Protein AF-A0A8T5LVQ6-F1 (afdb_monomer)

Secondary structure (DSSP, 8-state):
--EEEEEE-S--HHHHHHHHHHHTTT-SEEEEEEGGGEEEEEETTEEEEEETTEEGGGSSEEEEE--GGGHHHHHHHHHHHHTSSPEEES-HHHHHHHH-HHHHHHHHHHTT-----EEEES-HHHHHHHHHHH-SSEEEEESS--TTTTEEEESSHHHHHHHHHHHHHTT--EEEEE----SS-----

Foldseek 3Di:
DFEEEEEEAPDDVPVVVVVQVVVVVPHVYYHYHYLVQKDWDCPPNATWIDRPPHTPLPGQEYEYYYDQVCLVSSLVNLVNCVPGNHHYHPHSVVSVQVLFPVSVVVVCVVVVHDDFDKDKDQDLVVVLVVCVVLDPQKWKAFRGDDPCPRIDTDRDSVRVSVVSVVCNVVSTMIMITHDDDDPPDDDDD

Sequence (189 aa):
MAKLCIVAGPGGDNVKQMIIQEAKEFFETVTYVSIKKVRIALENGKSQAFYKDTSLDSFDAVWARGFFEDYRLMEILLDILEESTVFLVNSTEGFQVCNHKYLSIQAAVRLGLPVPDSYICVSPKIANELAEKIGFPAVVKLLSGFGGKGVMLANSKKEFLPLLETLTLFREFITGQEFVASEATDYRV

Nearest PDB structures (foldseek):
  7qyr-assembly1_F  TM=8.489E-01  e=2.406E-12  Pseudomonas aeruginosa PAO1
  4iwx-assembly1_A  TM=8.436E-01  e=1.636E-12  Escherichia coli K-12
  7qyr-assembly2_B  TM=8.483E-01  e=1.056E-11  Pseudomonas aeruginosa PAO1
  7qyr-assembly2_E  TM=8.404E-01  e=3.149E-11  Pseudomonas aeruginosa PAO1
  7qyr-assembly1_C  TM=8.395E-01  e=4.073E-11  Pseudomonas aeruginosa PAO1

Mean predicted aligned error: 4.88 Å

Radius of gyration: 20.59 Å; Cα contacts (8 Å, |Δi|>4): 290; chains: 1; bounding box: 49×37×54 Å

Solvent-accessible surface area (backbone atoms only — not comparable to full-atom values): 10926 Å² total; per-residue (Å²): 127,52,31,38,33,39,37,24,50,96,72,60,64,69,61,51,51,52,51,56,59,58,44,53,80,78,24,79,38,74,45,81,39,52,53,93,57,53,45,78,47,81,53,98,93,41,67,47,47,25,49,85,91,42,52,60,68,77,29,55,27,39,35,65,46,62,50,84,92,36,40,69,62,45,48,54,52,36,56,48,44,67,81,44,89,31,44,60,39,62,47,51,66,58,51,55,31,72,73,29,64,64,49,40,52,49,52,36,51,76,71,70,45,93,70,73,61,70,47,78,40,72,49,62,69,57,48,54,58,45,46,69,72,57,38,69,48,27,31,40,33,45,70,60,71,60,97,68,46,55,60,47,81,22,75,39,71,82,56,38,53,64,53,46,55,51,36,51,74,71,70,44,56,44,30,43,29,46,59,79,89,63,92,87,65,86,89,88,132

Structure (mmCIF, N/CA/C/O backbone):
data_AF-A0A8T5LVQ6-F1
#
_entry.id   AF-A0A8T5LVQ6-F1
#
loop_
_atom_site.group_PDB
_atom_site.id
_atom_site.type_symbol
_atom_site.label_atom_id
_atom_site.label_alt_id
_atom_site.label_comp_id
_atom_site.label_asym_id
_atom_site.label_entity_id
_atom_site.label_seq_id
_atom_site.pdbx_PDB_ins_code
_atom_site.Cartn_x
_atom_site.Cartn_y
_atom_site.Cartn_z
_atom_site.occupancy
_atom_site.B_iso_or_equiv
_atom_site.auth_seq_id
_atom_site.auth_comp_id
_atom_site.auth_asym_id
_atom_site.auth_atom_id
_atom_site.pdbx_PDB_model_num
ATOM 1 N N . MET A 1 1 ? -26.410 3.789 18.504 1.00 76.25 1 MET A N 1
ATOM 2 C CA . MET A 1 1 ? -26.104 4.096 17.090 1.00 76.25 1 MET A CA 1
ATOM 3 C C . MET A 1 1 ? -24.678 3.613 16.813 1.00 76.25 1 MET A C 1
ATOM 5 O O . MET A 1 1 ? -24.036 3.143 17.745 1.00 76.25 1 MET A O 1
ATOM 9 N N . ALA A 1 2 ? -24.203 3.633 15.564 1.00 94.06 2 ALA A N 1
ATOM 10 C CA . ALA A 1 2 ? -22.922 3.015 15.199 1.00 94.06 2 ALA A CA 1
ATOM 11 C C . ALA A 1 2 ? -21.694 3.852 15.625 1.00 94.06 2 ALA A C 1
ATOM 13 O O . ALA A 1 2 ? -21.737 5.087 15.627 1.00 94.06 2 ALA A O 1
ATOM 14 N N . LYS A 1 3 ? -20.588 3.172 15.942 1.00 97.19 3 LYS A N 1
ATOM 15 C CA . LYS A 1 3 ? -19.283 3.706 16.346 1.00 97.19 3 LYS A CA 1
ATOM 16 C C . LYS A 1 3 ? -18.241 3.414 15.270 1.00 97.19 3 LYS A C 1
ATOM 18 O O . LYS A 1 3 ? -17.967 2.257 14.959 1.00 97.19 3 LYS A O 1
ATOM 23 N N . LEU A 1 4 ? -17.604 4.464 14.764 1.00 97.62 4 LEU A N 1
ATOM 24 C CA . LEU A 1 4 ? -16.529 4.386 13.781 1.00 97.62 4 LEU A CA 1
ATOM 25 C C . LEU A 1 4 ? -15.171 4.646 14.442 1.00 97.62 4 LEU A C 1
ATOM 27 O O . LEU A 1 4 ? -14.987 5.647 15.141 1.00 97.62 4 LEU A O 1
ATOM 31 N N . CYS A 1 5 ? -14.191 3.793 14.152 1.00 97.44 5 CYS A N 1
ATOM 32 C CA . CYS A 1 5 ? -12.781 4.064 14.409 1.00 97.44 5 CYS A CA 1
ATOM 33 C C . CYS A 1 5 ? -12.039 4.307 13.091 1.00 97.44 5 CYS A C 1
ATOM 35 O O . CYS A 1 5 ? -12.087 3.491 12.180 1.00 97.44 5 CYS A O 1
ATOM 37 N N . ILE A 1 6 ? -11.324 5.422 12.983 1.00 96.19 6 ILE A N 1
ATOM 38 C CA . ILE A 1 6 ? -10.461 5.739 11.845 1.00 96.19 6 ILE A CA 1
ATOM 39 C C . ILE A 1 6 ? -9.021 5.561 12.308 1.00 96.19 6 ILE A C 1
ATOM 41 O O . ILE A 1 6 ? -8.532 6.351 13.120 1.00 96.19 6 ILE A O 1
ATOM 45 N N . VAL A 1 7 ? -8.335 4.546 11.786 1.00 95.56 7 VAL A N 1
ATOM 46 C CA . VAL A 1 7 ? -6.928 4.275 12.097 1.00 95.56 7 VAL A CA 1
ATOM 47 C C . VAL A 1 7 ? -6.063 4.789 10.958 1.00 95.56 7 VAL A C 1
ATOM 49 O O . VAL A 1 7 ? -6.190 4.324 9.829 1.00 95.56 7 VAL A O 1
ATOM 52 N N . ALA A 1 8 ? -5.180 5.750 11.224 1.00 92.75 8 ALA A N 1
ATOM 53 C CA . ALA A 1 8 ? -4.425 6.400 10.155 1.00 92.75 8 ALA A CA 1
ATOM 54 C C . ALA A 1 8 ? -2.998 6.818 10.529 1.00 92.75 8 ALA A C 1
ATOM 56 O O . ALA A 1 8 ? -2.639 6.963 11.705 1.00 92.75 8 ALA A O 1
ATOM 57 N N . GLY A 1 9 ? -2.195 7.039 9.489 1.00 86.75 9 GLY A N 1
ATOM 58 C CA . GLY A 1 9 ? -0.852 7.610 9.573 1.00 86.75 9 GLY A CA 1
ATOM 59 C C . GLY A 1 9 ? -0.818 9.090 9.988 1.00 86.75 9 GLY A C 1
ATOM 60 O O . GLY A 1 9 ? -1.857 9.699 10.250 1.00 86.75 9 GLY A O 1
ATOM 61 N N . PRO A 1 10 ? 0.377 9.699 10.078 1.00 74.12 10 PRO A N 1
ATOM 62 C CA . PRO A 1 10 ? 0.547 11.099 10.482 1.00 74.12 10 PRO A CA 1
ATOM 63 C C . PRO A 1 10 ? 0.260 12.136 9.376 1.00 74.12 10 PRO A C 1
ATOM 65 O O . PRO A 1 10 ? 0.254 13.3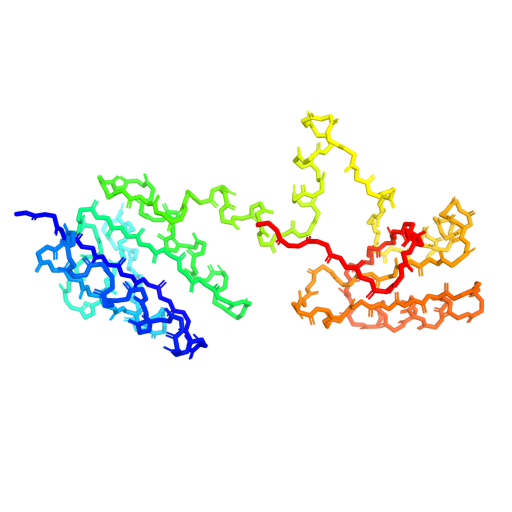25 9.669 1.00 74.12 10 PRO A O 1
ATOM 68 N N . GLY A 1 11 ? 0.069 11.731 8.116 1.00 73.75 11 GLY A N 1
ATOM 69 C CA . GLY A 1 11 ? -0.097 12.655 6.985 1.00 73.75 11 GLY A CA 1
ATOM 70 C C . GLY A 1 11 ? -1.543 13.088 6.704 1.00 73.75 11 GLY A C 1
ATOM 71 O O . GLY A 1 11 ? -2.499 12.430 7.107 1.00 73.75 11 GLY A O 1
ATOM 72 N N . GLY A 1 12 ? -1.700 14.165 5.923 1.00 74.44 12 GLY A N 1
ATOM 73 C CA . GLY A 1 12 ? -2.987 14.543 5.321 1.00 74.44 12 GLY A CA 1
ATOM 74 C C . GLY A 1 12 ? -3.985 15.211 6.270 1.00 74.44 12 GLY A C 1
ATOM 75 O O . GLY A 1 12 ? -5.183 14.953 6.156 1.00 74.44 12 GLY A O 1
ATOM 76 N N . ASP A 1 13 ? -3.514 16.075 7.175 1.00 77.06 13 ASP A N 1
ATOM 77 C CA . ASP A 1 13 ? -4.336 16.681 8.234 1.00 77.06 13 ASP A CA 1
ATOM 78 C C . ASP A 1 13 ? -5.637 17.321 7.730 1.00 77.06 13 ASP A C 1
ATOM 80 O O . ASP A 1 13 ? -6.687 17.101 8.328 1.00 77.06 13 ASP A O 1
ATOM 84 N N . ASN A 1 14 ? -5.613 18.025 6.596 1.00 84.69 14 ASN A N 1
ATOM 85 C CA . ASN A 1 14 ? -6.821 18.642 6.036 1.00 84.69 14 ASN A CA 1
ATOM 86 C C . ASN A 1 14 ? -7.881 17.596 5.653 1.00 84.69 14 ASN A C 1
ATOM 88 O O . ASN A 1 14 ? -9.028 17.687 6.083 1.00 84.69 14 ASN A O 1
ATOM 92 N N . VAL A 1 15 ? -7.488 16.559 4.904 1.00 86.94 15 VAL A N 1
ATOM 93 C CA . VAL A 1 15 ? -8.393 15.470 4.486 1.00 86.94 15 VAL A CA 1
ATOM 94 C C . VAL A 1 15 ? -8.906 14.701 5.700 1.00 86.94 15 VAL A C 1
ATOM 96 O O . VAL A 1 15 ? -10.075 14.332 5.764 1.00 86.94 15 VAL A O 1
ATOM 99 N N . LYS A 1 16 ? -8.040 14.474 6.688 1.00 86.75 16 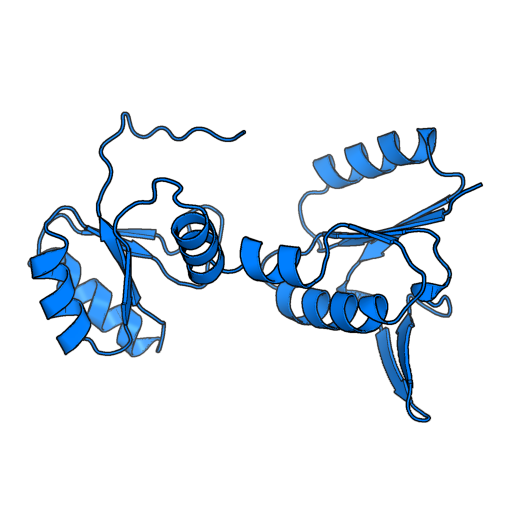LYS A N 1
ATOM 100 C CA . LYS A 1 16 ? -8.410 13.849 7.956 1.00 86.75 16 LYS A CA 1
ATOM 101 C C . LYS A 1 16 ? -9.500 14.641 8.681 1.00 86.75 16 LYS A C 1
ATOM 103 O O . LYS A 1 16 ? -10.472 14.033 9.117 1.00 86.75 16 LYS A O 1
ATOM 108 N N . GLN A 1 17 ? -9.360 15.963 8.809 1.00 90.06 17 GLN A N 1
ATOM 109 C CA . GLN A 1 17 ? -10.382 16.790 9.460 1.00 90.06 17 GLN A CA 1
ATOM 110 C C . GLN A 1 17 ? -11.701 16.770 8.686 1.00 90.06 17 GLN A C 1
ATOM 112 O O . GLN A 1 17 ? -12.749 16.616 9.303 1.00 90.06 17 GLN A O 1
ATOM 117 N N . MET A 1 18 ? -11.649 16.840 7.351 1.00 93.38 18 MET A N 1
ATOM 118 C CA . MET A 1 18 ? -12.845 16.744 6.505 1.00 93.38 18 MET A CA 1
ATOM 119 C C . MET A 1 18 ? -13.600 15.430 6.737 1.00 93.38 18 MET A C 1
ATOM 121 O O . MET A 1 18 ? -14.805 15.448 6.954 1.00 93.38 18 MET A O 1
ATOM 125 N N . ILE A 1 19 ? -12.892 14.297 6.768 1.00 92.81 19 ILE A N 1
ATOM 126 C CA . ILE A 1 19 ? -13.514 12.985 6.998 1.00 92.81 19 ILE A CA 1
ATOM 127 C C . ILE A 1 19 ? -14.104 12.879 8.400 1.00 92.81 19 ILE A C 1
ATOM 129 O O . ILE A 1 19 ? -15.210 12.375 8.556 1.00 92.81 19 ILE A O 1
ATOM 133 N N . ILE A 1 20 ? -13.377 13.330 9.426 1.00 93.50 20 ILE A N 1
ATOM 134 C CA . ILE A 1 20 ? -13.882 13.294 10.804 1.00 93.50 20 ILE A CA 1
ATOM 135 C C . ILE A 1 20 ? -15.137 14.158 10.930 1.00 93.50 20 ILE A C 1
ATOM 137 O O . ILE A 1 20 ? -16.065 13.766 11.633 1.00 93.50 20 ILE A O 1
ATOM 141 N N . GLN A 1 21 ? -15.156 15.325 10.281 1.00 95.44 21 GLN A N 1
ATOM 142 C CA . GLN A 1 21 ? -16.301 16.223 10.315 1.00 95.44 21 GLN A CA 1
ATOM 143 C C . GLN A 1 21 ? -17.521 15.594 9.643 1.00 95.44 21 GLN A C 1
ATOM 145 O O . GLN A 1 21 ? -18.579 15.572 10.256 1.00 95.44 21 GLN A O 1
ATOM 150 N N . GLU A 1 22 ? -17.354 15.019 8.453 1.00 96.25 22 GLU A N 1
ATOM 151 C CA . GLU A 1 22 ? -18.444 14.355 7.732 1.00 96.25 22 GLU A CA 1
ATOM 152 C C . GLU A 1 22 ? -18.959 13.121 8.485 1.00 96.25 22 GLU A C 1
ATOM 154 O O . GLU A 1 22 ? -20.158 12.930 8.654 1.00 96.25 22 GLU A O 1
ATOM 159 N N . ALA A 1 23 ? -18.058 12.290 9.019 1.00 95.88 23 ALA A N 1
ATOM 160 C CA . ALA A 1 23 ? -18.441 11.071 9.726 1.00 95.88 23 ALA A CA 1
ATOM 161 C C . ALA A 1 23 ? -19.296 11.344 10.978 1.00 95.88 23 ALA A C 1
ATOM 163 O O . ALA A 1 23 ? -20.112 10.505 11.355 1.00 95.88 23 ALA A O 1
ATOM 164 N N . LYS A 1 24 ? -19.145 12.507 11.623 1.00 96.00 24 LYS A N 1
ATOM 165 C CA . LYS A 1 24 ? -19.955 12.875 12.797 1.00 96.00 24 LYS A CA 1
ATOM 166 C C . LYS A 1 24 ? -21.439 13.067 12.478 1.00 96.00 24 LYS A C 1
ATOM 168 O O . LYS A 1 24 ? -22.244 12.983 13.397 1.00 96.00 24 LYS A O 1
ATOM 173 N N . GLU A 1 25 ? -21.798 13.277 11.213 1.00 96.31 25 GLU A N 1
ATOM 174 C CA . GLU A 1 25 ? -23.198 13.364 10.779 1.00 96.31 25 GLU A CA 1
ATOM 175 C C . GLU A 1 25 ? -23.873 11.979 10.713 1.00 96.31 25 GLU A C 1
ATOM 177 O O . GLU A 1 25 ? -25.097 11.877 10.777 1.00 96.31 25 GLU A O 1
ATOM 182 N N . PHE A 1 26 ? -23.088 10.895 10.620 1.00 95.00 26 PHE A N 1
ATOM 183 C CA . PHE A 1 26 ? -23.591 9.526 10.417 1.00 95.00 26 PHE A CA 1
ATOM 184 C C . PHE A 1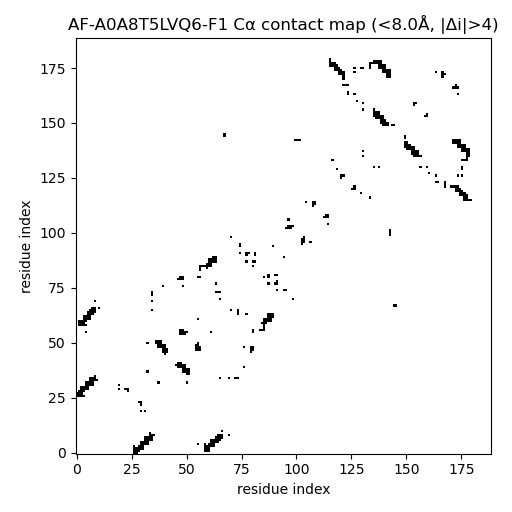 26 ? -23.340 8.579 11.598 1.00 95.00 26 PHE A C 1
ATOM 186 O O . PHE A 1 26 ? -24.060 7.592 11.761 1.00 95.00 26 PHE A O 1
ATOM 193 N N . PHE A 1 27 ? -22.323 8.850 12.420 1.00 96.88 27 PHE A N 1
ATOM 194 C CA . PHE A 1 27 ? -21.906 7.985 13.525 1.00 96.88 27 PHE A CA 1
ATOM 195 C C . PHE A 1 27 ? -22.021 8.708 14.867 1.00 96.88 27 PHE A C 1
ATOM 197 O O . PHE A 1 27 ? -21.577 9.843 15.021 1.00 96.88 27 PHE A O 1
ATOM 204 N N . GLU A 1 28 ? -22.536 8.010 15.881 1.00 95.88 28 GLU A N 1
ATOM 205 C CA . GLU A 1 28 ? -22.652 8.542 17.249 1.00 95.88 28 GLU A CA 1
ATOM 206 C C . GLU A 1 28 ? -21.282 8.800 17.874 1.00 95.88 28 GLU A C 1
ATOM 208 O O . GLU A 1 28 ? -21.102 9.712 18.678 1.00 95.88 28 GLU A O 1
ATOM 213 N N . THR A 1 29 ? -20.294 7.985 17.513 1.00 96.06 29 THR A N 1
ATOM 214 C CA . THR A 1 29 ? -18.917 8.158 17.962 1.00 96.06 29 THR A CA 1
ATOM 215 C C . THR A 1 29 ? -17.974 7.974 16.789 1.00 96.06 29 THR A C 1
ATOM 217 O O . THR A 1 29 ? -17.986 6.935 16.135 1.00 96.06 29 THR A O 1
ATOM 220 N N . VAL A 1 30 ? -17.109 8.965 16.572 1.00 97.06 30 VAL A N 1
ATOM 221 C CA . VAL A 1 30 ? -16.006 8.905 15.610 1.00 97.06 30 VAL A CA 1
ATOM 222 C C . VAL A 1 30 ? -14.701 9.038 16.382 1.00 97.06 30 VAL A C 1
ATOM 224 O O . VAL A 1 30 ? -14.399 10.098 16.934 1.00 97.06 30 VAL A O 1
ATOM 227 N N . THR A 1 31 ? -13.922 7.961 16.435 1.00 95.88 31 THR A N 1
ATOM 228 C CA . THR A 1 31 ? -12.619 7.941 17.109 1.00 95.88 31 THR A CA 1
ATOM 229 C C . THR A 1 31 ? -11.506 7.921 16.080 1.00 95.88 31 THR A C 1
ATOM 231 O O . THR A 1 31 ? -11.418 7.001 15.279 1.00 95.88 31 THR A O 1
ATOM 234 N N . TYR A 1 32 ? -10.618 8.911 16.121 1.00 94.88 32 TYR A N 1
ATOM 235 C CA . TYR A 1 32 ? -9.391 8.881 15.332 1.00 94.88 32 TYR A CA 1
ATOM 236 C C . TYR A 1 32 ? -8.243 8.293 16.151 1.00 94.88 32 TYR A C 1
ATOM 238 O O . TYR A 1 32 ? -7.917 8.789 17.234 1.00 94.88 32 TYR A O 1
ATOM 246 N N . VAL A 1 33 ? -7.574 7.290 15.594 1.00 95.12 33 VAL A N 1
ATOM 247 C CA . VAL A 1 33 ? -6.422 6.622 16.192 1.00 95.12 33 VAL A CA 1
ATOM 248 C C . VAL A 1 33 ? -5.236 6.748 15.247 1.00 95.12 33 VAL A C 1
ATOM 250 O O . VAL A 1 33 ? -5.294 6.381 14.078 1.00 95.12 33 VAL A O 1
ATOM 253 N N . SER A 1 34 ? -4.118 7.264 15.756 1.00 93.44 34 SER A N 1
ATOM 254 C CA . SER A 1 34 ? -2.862 7.138 15.018 1.00 93.44 34 SER A CA 1
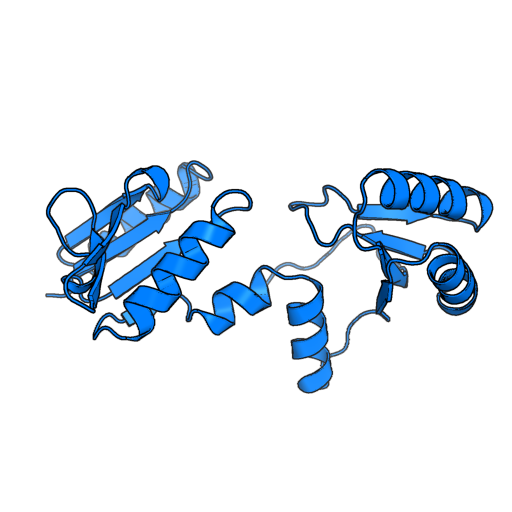ATOM 255 C C . SER A 1 34 ? -2.420 5.681 15.058 1.00 93.44 34 SER A C 1
ATOM 257 O O . SER A 1 34 ? -2.345 5.114 16.147 1.00 93.44 34 SER A O 1
ATOM 259 N N . ILE A 1 35 ? -2.062 5.103 13.912 1.00 93.88 35 ILE A N 1
ATOM 260 C CA . ILE A 1 35 ? -1.544 3.727 13.831 1.00 93.88 35 ILE A CA 1
ATOM 261 C C . ILE A 1 35 ? -0.331 3.503 14.753 1.00 93.88 35 ILE A C 1
ATOM 263 O O . ILE A 1 35 ? -0.199 2.450 15.362 1.00 93.88 35 ILE A O 1
ATOM 267 N N . LYS A 1 36 ? 0.480 4.544 14.995 1.00 92.81 36 LYS A N 1
ATOM 268 C CA . LYS A 1 36 ? 1.619 4.530 15.935 1.00 92.81 36 LYS A CA 1
ATOM 269 C C . LYS A 1 36 ? 1.211 4.357 17.408 1.00 92.81 36 LYS A C 1
ATOM 271 O O . LYS A 1 36 ? 2.065 4.144 18.260 1.00 92.81 36 LYS A O 1
ATOM 276 N N . LYS A 1 37 ? -0.080 4.502 17.723 1.00 95.19 37 LYS A N 1
ATOM 277 C CA . LYS A 1 37 ? -0.665 4.303 19.059 1.00 95.19 37 LYS A CA 1
ATOM 278 C C . LYS A 1 37 ? -1.471 3.006 19.164 1.00 95.19 37 L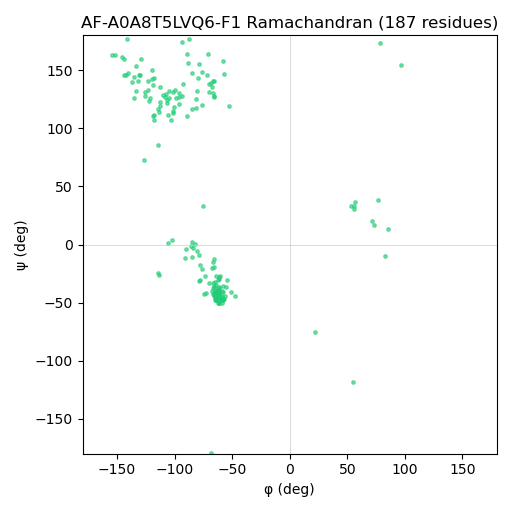YS A C 1
ATOM 280 O O . LYS A 1 37 ? -2.058 2.763 20.219 1.00 95.19 37 LYS A O 1
ATOM 285 N N . VAL A 1 38 ? -1.537 2.216 18.093 1.00 96.69 38 VAL A N 1
ATOM 286 C CA . VAL A 1 38 ? -2.162 0.894 18.117 1.00 96.69 38 VAL A CA 1
ATOM 287 C C . VAL A 1 38 ? -1.172 -0.095 18.715 1.00 96.69 38 VAL A C 1
ATOM 289 O O . VAL A 1 38 ? -0.003 -0.133 18.336 1.00 96.69 38 VAL A O 1
ATOM 292 N N . ARG A 1 39 ? -1.652 -0.896 19.661 1.00 96.56 39 ARG A N 1
ATOM 293 C CA . ARG A 1 39 ? -0.919 -2.016 20.244 1.00 96.56 39 ARG A CA 1
ATOM 294 C C . ARG A 1 39 ? -1.562 -3.310 19.777 1.00 96.56 39 ARG A C 1
ATOM 296 O O . ARG A 1 39 ? -2.764 -3.488 19.940 1.00 96.56 39 ARG A O 1
ATOM 303 N N . ILE A 1 40 ? -0.746 -4.207 19.247 1.00 96.00 40 ILE A N 1
ATOM 304 C CA . ILE A 1 40 ? -1.139 -5.566 18.883 1.00 96.00 40 ILE A CA 1
ATOM 305 C C . ILE A 1 40 ? -0.674 -6.503 20.000 1.00 96.00 40 ILE A C 1
ATOM 307 O O . ILE A 1 40 ? 0.461 -6.387 20.461 1.00 96.00 40 ILE A O 1
ATOM 311 N N . ALA A 1 41 ? -1.552 -7.393 20.453 1.00 95.25 41 ALA A N 1
ATOM 312 C CA . ALA A 1 41 ? -1.259 -8.395 21.473 1.00 95.25 41 ALA A CA 1
ATOM 313 C C . ALA A 1 41 ? -1.611 -9.790 20.945 1.00 95.25 41 ALA A C 1
ATOM 315 O O . ALA A 1 41 ? -2.718 -10.000 20.452 1.00 95.25 41 ALA A O 1
ATOM 316 N N . LEU A 1 42 ? -0.655 -10.717 21.041 1.00 94.81 42 LEU A N 1
ATOM 317 C CA . LEU A 1 42 ? -0.815 -12.132 20.703 1.00 94.81 42 LEU A CA 1
ATOM 318 C C . LEU A 1 42 ? -0.664 -12.918 22.005 1.00 94.81 42 LEU A C 1
ATOM 320 O O . LEU A 1 42 ? 0.434 -13.326 22.379 1.00 94.81 42 LEU A O 1
ATOM 324 N N . GLU A 1 43 ? -1.758 -13.055 22.743 1.00 94.31 43 GLU A N 1
ATOM 325 C CA . GLU A 1 43 ? -1.757 -13.588 24.105 1.00 94.31 43 GLU A CA 1
ATOM 326 C C . GLU A 1 43 ? -2.902 -14.584 24.274 1.00 94.31 43 GLU A C 1
ATOM 328 O O . GLU A 1 43 ? -3.983 -14.415 23.715 1.00 94.31 43 GLU A O 1
ATOM 333 N N . ASN A 1 44 ? -2.675 -15.645 25.053 1.00 93.12 44 ASN A N 1
ATOM 334 C CA . ASN A 1 44 ? -3.691 -16.666 25.347 1.00 93.12 44 ASN A CA 1
ATOM 335 C C . ASN A 1 44 ? -4.350 -17.275 24.088 1.00 93.12 44 ASN A C 1
ATOM 337 O O . ASN A 1 44 ? -5.533 -17.611 24.102 1.00 93.12 44 ASN A O 1
ATOM 341 N N . GLY A 1 45 ? -3.586 -17.396 22.995 1.00 92.00 45 GLY A N 1
ATOM 342 C CA . GLY A 1 45 ? -4.068 -17.944 21.723 1.00 92.00 45 GLY A CA 1
ATOM 343 C C . GLY A 1 45 ? -5.002 -17.019 20.939 1.00 92.00 45 GLY A C 1
ATOM 344 O O . GLY A 1 45 ? -5.700 -17.501 20.055 1.00 92.00 45 GLY A O 1
ATOM 345 N N . LYS A 1 46 ? -5.041 -15.719 21.259 1.00 92.06 46 LYS A N 1
ATOM 346 C CA . LYS A 1 46 ? -5.822 -14.713 20.533 1.00 92.06 46 LYS A CA 1
ATOM 347 C C . LYS A 1 46 ? -4.924 -13.588 20.040 1.00 92.06 46 LYS A C 1
ATOM 349 O O . LYS A 1 46 ? -4.046 -13.134 20.773 1.00 92.06 46 LYS A O 1
ATOM 354 N N . SER A 1 47 ? -5.195 -13.118 18.829 1.00 95.00 47 SER A N 1
ATOM 355 C CA . SER A 1 47 ? -4.618 -11.894 18.278 1.00 95.00 47 SER A CA 1
ATOM 356 C C . SER A 1 47 ? -5.633 -10.771 18.436 1.00 95.00 47 SER A C 1
ATOM 358 O O . SER A 1 47 ? -6.784 -10.927 18.047 1.00 95.00 47 SER A O 1
ATOM 360 N N . GLN A 1 48 ? -5.239 -9.660 19.053 1.00 95.62 48 GLN A N 1
ATOM 361 C CA . GLN A 1 48 ? -6.139 -8.534 19.306 1.00 95.62 48 GLN A CA 1
ATOM 362 C C . GLN A 1 48 ? -5.418 -7.200 19.127 1.00 95.62 48 GLN A C 1
ATOM 364 O O . GLN A 1 48 ? -4.236 -7.063 19.459 1.00 95.62 48 GLN A O 1
ATOM 369 N N . ALA A 1 49 ? -6.149 -6.197 18.644 1.00 97.06 49 ALA A N 1
ATOM 370 C CA . ALA A 1 49 ? -5.640 -4.846 18.454 1.00 97.06 49 ALA A CA 1
ATOM 371 C C . ALA A 1 49 ? -6.319 -3.852 19.404 1.00 97.06 49 ALA A C 1
ATOM 373 O O . ALA A 1 49 ? -7.537 -3.842 19.563 1.00 97.06 49 ALA A O 1
ATOM 374 N N . PHE A 1 50 ? -5.525 -2.979 20.022 1.00 97.31 50 PHE A N 1
ATOM 375 C CA . PHE A 1 50 ? -5.982 -2.034 21.037 1.00 97.31 50 PHE A CA 1
ATOM 376 C C . PHE A 1 50 ? -5.518 -0.611 20.745 1.00 97.31 50 PHE A C 1
ATOM 378 O O . PHE A 1 50 ? -4.389 -0.378 20.313 1.00 97.31 50 PHE A O 1
ATOM 385 N N . TYR A 1 51 ? -6.357 0.356 21.106 1.00 97.19 51 TYR A N 1
ATOM 386 C CA . TYR A 1 51 ? -5.946 1.732 21.351 1.00 97.19 51 TYR A CA 1
ATOM 387 C C . TYR A 1 51 ? -6.135 2.044 22.834 1.00 97.19 51 TYR A C 1
ATOM 389 O O . TYR A 1 51 ? -7.261 2.073 23.330 1.00 97.19 51 TYR A O 1
ATOM 397 N N . LYS A 1 52 ? -5.026 2.283 23.548 1.00 95.00 52 LYS A N 1
ATOM 398 C CA . LYS A 1 52 ? -5.011 2.307 25.022 1.00 95.00 52 LYS A CA 1
ATOM 399 C C . LYS A 1 52 ? -5.583 0.985 25.572 1.00 95.00 52 LYS A C 1
ATOM 401 O O . LYS A 1 52 ? -5.035 -0.075 25.260 1.00 95.00 52 LYS A O 1
ATOM 406 N N . ASP A 1 53 ? -6.685 1.062 26.315 1.00 94.94 53 ASP A N 1
ATOM 407 C CA . ASP A 1 53 ? -7.395 -0.072 26.918 1.00 94.94 53 ASP A CA 1
ATOM 408 C C . ASP A 1 53 ? -8.660 -0.463 26.133 1.00 94.94 53 ASP A C 1
ATOM 410 O O . ASP A 1 53 ? -9.413 -1.341 26.544 1.00 94.94 53 ASP A O 1
ATOM 414 N N . THR A 1 54 ? -8.922 0.186 24.995 1.00 95.88 54 THR A N 1
ATOM 415 C CA . THR A 1 54 ? -10.084 -0.094 24.146 1.00 95.88 54 THR A CA 1
ATOM 416 C C . THR A 1 54 ? -9.686 -1.041 23.019 1.00 95.88 54 THR A C 1
ATOM 418 O O . THR A 1 54 ? -8.804 -0.710 22.224 1.00 95.88 54 THR A O 1
ATOM 421 N N . SER A 1 55 ? -10.339 -2.205 22.935 1.00 96.12 55 SER A N 1
ATOM 422 C CA . SER A 1 55 ? -10.183 -3.105 21.783 1.00 96.12 55 SER A CA 1
ATOM 423 C C . SER A 1 55 ? -10.774 -2.459 20.532 1.00 96.12 55 SER A C 1
ATOM 425 O O . SER A 1 55 ? -11.874 -1.897 20.578 1.00 96.12 55 SER A O 1
ATOM 427 N N . LEU A 1 56 ? -10.060 -2.546 19.414 1.00 96.88 56 LEU A N 1
ATOM 428 C CA . LEU A 1 56 ? -10.559 -2.089 18.120 1.00 96.88 56 LEU A CA 1
ATOM 429 C C . LEU A 1 56 ? -11.724 -2.956 17.614 1.00 96.88 56 LEU A C 1
ATOM 431 O O . LEU A 1 56 ? -12.559 -2.440 16.878 1.00 96.88 56 LEU A O 1
ATOM 435 N N . ASP A 1 57 ? -11.869 -4.183 18.124 1.00 95.12 57 ASP A N 1
ATOM 436 C CA . ASP A 1 57 ? -13.009 -5.073 17.845 1.00 95.12 57 ASP A CA 1
ATOM 437 C C . ASP A 1 57 ? -14.335 -4.545 18.424 1.00 95.12 57 ASP A C 1
ATOM 439 O O . ASP A 1 57 ? -15.409 -5.042 18.100 1.00 95.12 57 ASP A O 1
ATOM 443 N N . SER A 1 58 ? -14.276 -3.567 19.340 1.00 95.44 58 SER A N 1
ATOM 444 C CA . SER A 1 58 ? -15.461 -3.012 20.017 1.00 95.44 58 SER A CA 1
ATOM 445 C C . SER A 1 58 ? -16.192 -1.920 19.225 1.00 95.44 58 SER A C 1
ATOM 447 O O . SER A 1 58 ? -17.211 -1.400 19.691 1.00 95.44 58 SER A O 1
ATOM 449 N N . PHE A 1 59 ? -15.659 -1.540 18.063 1.00 97.12 59 PHE A N 1
ATOM 450 C CA . PHE A 1 59 ? -16.289 -0.596 17.144 1.00 97.12 59 PHE A CA 1
ATOM 451 C C . PHE A 1 59 ? -17.210 -1.325 16.166 1.00 97.12 59 PHE A C 1
ATOM 453 O O . PHE A 1 59 ? -17.017 -2.498 15.881 1.00 97.12 59 PHE A O 1
ATOM 460 N N . ASP A 1 60 ? -18.194 -0.623 15.609 1.00 97.19 60 ASP A N 1
ATOM 461 C CA . ASP A 1 60 ? -19.047 -1.197 14.564 1.00 97.19 60 ASP A CA 1
ATOM 462 C C . ASP A 1 60 ? -18.321 -1.204 13.207 1.00 97.19 60 ASP A C 1
ATOM 464 O O . ASP A 1 60 ? -18.535 -2.089 12.380 1.00 97.19 60 ASP A O 1
ATOM 468 N N . ALA A 1 61 ? -17.426 -0.232 12.988 1.00 97.00 61 ALA A N 1
ATOM 469 C CA . ALA A 1 61 ? -16.581 -0.157 11.803 1.00 97.00 61 ALA A CA 1
ATOM 470 C C . ALA A 1 61 ? -15.176 0.379 12.113 1.00 97.00 61 ALA A C 1
ATOM 472 O O . ALA A 1 61 ? -15.006 1.287 12.936 1.00 97.00 61 ALA A O 1
ATOM 473 N N . VAL A 1 62 ? -14.176 -0.131 11.390 1.00 97.38 62 VAL A N 1
ATOM 474 C CA . VAL A 1 62 ? -12.798 0.375 11.391 1.00 97.38 62 VAL A CA 1
ATOM 475 C C . VAL A 1 62 ? -12.392 0.758 9.969 1.00 97.38 62 VAL A C 1
ATOM 477 O O . VAL A 1 62 ? -12.414 -0.060 9.052 1.00 97.38 62 VAL A O 1
ATOM 480 N N . TRP A 1 63 ? -11.977 2.014 9.792 1.00 95.75 63 TRP A N 1
ATOM 481 C CA . TRP A 1 63 ? -11.416 2.519 8.543 1.00 95.75 63 TRP A CA 1
ATOM 482 C C . TRP A 1 63 ? -9.895 2.647 8.644 1.00 95.75 63 TRP A C 1
ATOM 484 O O . TRP A 1 63 ? -9.372 3.566 9.280 1.00 95.75 63 TRP A O 1
ATOM 494 N N . ALA A 1 64 ? -9.185 1.743 7.972 1.00 93.12 64 ALA A N 1
ATOM 495 C CA . ALA A 1 64 ? -7.736 1.740 7.843 1.00 93.12 64 ALA A CA 1
ATOM 496 C C . ALA A 1 64 ? -7.258 2.701 6.741 1.00 93.12 64 ALA A C 1
ATOM 498 O O . ALA A 1 64 ? -7.533 2.529 5.553 1.00 93.12 64 ALA A O 1
ATOM 499 N N . ARG A 1 65 ? -6.487 3.718 7.129 1.00 91.38 65 ARG A N 1
ATOM 500 C CA . ARG A 1 65 ? -5.914 4.737 6.239 1.00 91.38 65 ARG A CA 1
ATOM 501 C C . ARG A 1 65 ? -4.402 4.846 6.418 1.00 91.38 65 ARG A C 1
ATOM 503 O O . ARG A 1 65 ? -3.886 5.794 7.011 1.00 91.38 65 ARG A O 1
ATOM 510 N N . GLY A 1 66 ? -3.692 3.839 5.918 1.00 86.19 66 GLY A N 1
ATOM 511 C CA . GLY A 1 66 ? -2.232 3.782 5.970 1.00 86.19 66 GLY A CA 1
ATOM 512 C C . GLY A 1 66 ? -1.573 4.658 4.906 1.00 86.19 66 GLY A C 1
ATOM 513 O O . GLY A 1 66 ? -2.152 4.918 3.851 1.00 86.19 66 GLY A O 1
ATOM 514 N N . PHE A 1 67 ? -0.339 5.079 5.169 1.00 83.38 67 PHE A N 1
ATOM 515 C CA . PHE A 1 67 ? 0.532 5.701 4.177 1.00 83.38 67 PHE A CA 1
ATOM 516 C C . PHE A 1 67 ? 1.915 5.067 4.255 1.00 83.38 67 PHE A C 1
ATOM 518 O O . PHE A 1 67 ? 2.433 4.948 5.353 1.00 83.38 67 PHE A O 1
ATOM 525 N N . PHE A 1 68 ? 2.487 4.679 3.113 1.00 81.81 68 PHE A N 1
ATOM 526 C CA . PHE A 1 68 ? 3.820 4.092 2.900 1.00 81.81 68 PHE A CA 1
ATOM 527 C C . PHE A 1 68 ? 4.499 3.395 4.101 1.00 81.81 68 PHE A C 1
ATOM 529 O O . PHE A 1 68 ? 4.559 2.169 4.141 1.00 81.81 68 PHE A O 1
ATOM 536 N N . GLU A 1 69 ? 5.017 4.159 5.069 1.00 84.88 69 GLU A N 1
ATOM 537 C CA . GLU A 1 69 ? 5.670 3.660 6.291 1.00 84.88 69 GLU A CA 1
ATOM 538 C C . GLU A 1 69 ? 4.758 2.801 7.184 1.00 84.88 69 GLU A C 1
ATOM 540 O O . GLU A 1 69 ? 5.236 1.907 7.881 1.00 84.88 69 GLU A O 1
ATOM 545 N N . ASP A 1 70 ? 3.448 3.031 7.126 1.00 89.38 70 ASP A N 1
ATOM 546 C CA . ASP A 1 70 ? 2.457 2.385 7.981 1.00 89.38 70 ASP A CA 1
ATOM 547 C C . ASP A 1 70 ? 1.885 1.092 7.379 1.00 89.38 70 ASP A C 1
ATOM 549 O O . ASP A 1 70 ? 1.203 0.355 8.088 1.00 89.38 70 ASP A O 1
ATOM 553 N N . TYR A 1 71 ? 2.127 0.801 6.091 1.00 89.31 71 TYR A N 1
ATOM 554 C CA . TYR A 1 71 ? 1.434 -0.282 5.373 1.00 89.31 71 TYR A CA 1
ATOM 555 C C . TYR A 1 71 ? 1.579 -1.639 6.050 1.00 89.31 71 TYR A C 1
ATOM 557 O O . TYR A 1 71 ? 0.578 -2.313 6.247 1.00 89.31 71 TYR A O 1
ATOM 565 N N . ARG A 1 72 ? 2.784 -1.997 6.501 1.00 90.50 72 ARG A N 1
ATOM 566 C CA . ARG A 1 72 ? 3.017 -3.291 7.163 1.00 90.50 72 ARG A CA 1
ATOM 567 C C . ARG A 1 72 ? 2.213 -3.439 8.448 1.00 90.50 72 ARG A C 1
ATOM 569 O O . ARG A 1 72 ? 1.602 -4.471 8.679 1.00 90.50 72 ARG A O 1
ATOM 576 N N . LEU A 1 73 ? 2.219 -2.411 9.297 1.00 92.69 73 LEU A N 1
ATOM 577 C CA . LEU A 1 73 ? 1.468 -2.462 10.551 1.00 92.69 73 LEU A CA 1
ATOM 578 C C . LEU A 1 73 ? -0.042 -2.408 10.292 1.00 92.69 73 LEU A C 1
ATOM 580 O O . LEU A 1 73 ? -0.807 -3.036 11.015 1.00 92.69 73 LEU A O 1
ATOM 584 N N . MET A 1 74 ? -0.463 -1.692 9.247 1.00 94.12 74 MET A N 1
ATOM 585 C CA . MET A 1 74 ? -1.858 -1.638 8.821 1.00 94.12 74 MET A CA 1
ATOM 586 C C . MET A 1 74 ? -2.347 -2.984 8.271 1.00 94.12 74 MET A C 1
ATOM 588 O O . MET A 1 74 ? -3.459 -3.380 8.584 1.00 94.12 74 MET A O 1
ATOM 592 N N . GLU A 1 75 ? -1.522 -3.702 7.507 1.00 94.19 75 GLU A N 1
ATOM 593 C CA . GLU A 1 75 ? -1.827 -5.054 7.022 1.00 94.19 75 GLU A CA 1
ATOM 594 C C . GLU A 1 75 ? -2.018 -6.028 8.183 1.00 94.19 75 GLU A C 1
ATOM 596 O O . GLU A 1 75 ? -3.018 -6.732 8.208 1.00 94.19 75 GLU A O 1
ATOM 601 N N . ILE A 1 76 ? -1.122 -6.015 9.178 1.00 94.81 76 ILE A N 1
ATOM 602 C CA . ILE A 1 76 ? -1.267 -6.865 10.373 1.00 94.81 76 ILE A CA 1
ATOM 603 C C . ILE A 1 76 ? -2.535 -6.487 11.152 1.00 94.81 76 ILE A C 1
ATOM 605 O O . ILE A 1 76 ? -3.250 -7.357 11.633 1.00 94.81 76 ILE A O 1
ATOM 609 N N . LEU A 1 77 ? -2.831 -5.191 11.290 1.00 95.88 77 LEU A N 1
ATOM 610 C CA . LEU A 1 77 ? -4.062 -4.744 11.940 1.00 95.88 77 LEU A CA 1
ATOM 611 C C . LEU A 1 77 ? -5.307 -5.264 11.209 1.00 95.88 77 LEU A C 1
ATOM 613 O O . LEU A 1 77 ? -6.224 -5.751 11.859 1.00 95.88 77 LEU A O 1
ATOM 617 N N . LEU A 1 78 ? -5.351 -5.122 9.885 1.00 95.62 78 LEU A N 1
ATOM 618 C CA . LEU A 1 78 ? -6.487 -5.557 9.079 1.00 95.62 78 LEU A CA 1
ATOM 619 C C . LEU A 1 78 ? -6.670 -7.080 9.139 1.00 95.62 78 LEU A C 1
ATOM 621 O O . LEU A 1 78 ? -7.791 -7.522 9.356 1.00 95.62 78 LEU A O 1
ATOM 625 N N . ASP A 1 79 ? -5.582 -7.851 9.066 1.00 95.06 79 ASP A N 1
ATOM 626 C CA . ASP A 1 79 ? -5.578 -9.314 9.227 1.00 95.06 79 ASP A CA 1
ATOM 627 C C . ASP A 1 79 ? -6.181 -9.746 10.575 1.00 95.06 79 ASP A C 1
ATOM 629 O O . ASP A 1 79 ? -7.087 -10.571 10.625 1.00 95.06 79 ASP A O 1
ATOM 633 N N . ILE A 1 80 ? -5.776 -9.097 11.674 1.00 95.06 80 ILE A N 1
ATOM 634 C CA . ILE A 1 80 ? -6.344 -9.358 13.007 1.00 95.06 80 ILE A CA 1
ATOM 635 C C . ILE A 1 80 ? -7.844 -9.045 13.053 1.00 95.06 80 ILE A C 1
ATOM 637 O O . ILE A 1 80 ? -8.618 -9.783 13.659 1.00 95.06 80 ILE A O 1
ATOM 641 N N . LEU A 1 81 ? -8.259 -7.930 12.450 1.00 95.56 81 LEU A N 1
ATOM 642 C CA . LEU A 1 81 ? -9.653 -7.497 12.487 1.00 95.56 81 LEU A CA 1
ATOM 643 C C . LEU A 1 81 ? -10.550 -8.269 11.509 1.00 95.56 81 LEU A C 1
ATOM 645 O O . LEU A 1 81 ? -11.766 -8.246 11.696 1.00 95.56 81 LEU A O 1
ATOM 649 N N . GLU A 1 82 ? -10.003 -8.956 10.503 1.00 92.81 82 GLU A N 1
ATOM 650 C CA . GLU A 1 82 ? -10.782 -9.800 9.583 1.00 92.81 82 GLU A CA 1
ATOM 651 C C . GLU A 1 82 ? -11.439 -10.988 10.292 1.00 92.81 82 GLU A C 1
ATOM 653 O O . GLU A 1 82 ? -12.509 -11.432 9.879 1.00 92.81 82 GLU A O 1
ATOM 658 N N . GLU A 1 83 ? -10.854 -11.464 11.394 1.00 86.62 83 GLU A N 1
ATOM 659 C CA . GLU A 1 83 ? -11.448 -12.506 12.241 1.00 86.62 83 GLU A CA 1
ATOM 660 C C . GLU A 1 83 ? -12.517 -11.962 13.213 1.00 86.62 83 GLU A C 1
ATOM 662 O O . GLU A 1 83 ? -13.170 -12.729 13.928 1.00 86.62 83 GLU A O 1
ATOM 667 N N . SER A 1 84 ? -12.705 -10.640 13.264 1.00 88.94 84 SER A N 1
ATOM 668 C CA . SER A 1 84 ? -13.652 -9.969 14.160 1.00 88.94 84 SER A CA 1
ATOM 669 C C . SER A 1 84 ? -15.016 -9.720 13.497 1.00 88.94 84 SER A C 1
ATOM 671 O O . SER A 1 84 ? -15.221 -9.943 12.307 1.00 88.94 84 SER A O 1
ATOM 673 N N . THR A 1 85 ? -15.984 -9.217 14.268 1.00 90.88 85 THR A N 1
ATOM 674 C CA . THR A 1 85 ? -17.295 -8.791 13.740 1.00 90.88 85 THR A CA 1
ATOM 675 C C . THR A 1 85 ? -17.300 -7.357 13.199 1.00 90.88 85 THR A C 1
ATOM 677 O O . THR A 1 85 ? -18.356 -6.857 12.814 1.00 90.88 85 THR A O 1
ATOM 680 N N . VAL A 1 86 ? -16.1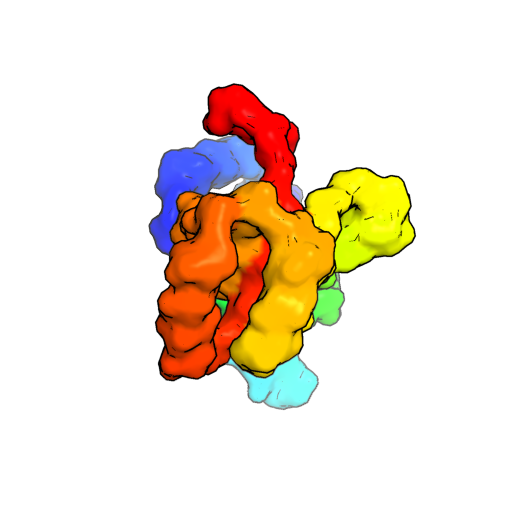56 -6.667 13.220 1.00 95.62 86 VAL A N 1
ATOM 681 C CA . VAL A 1 86 ? -16.033 -5.272 12.785 1.00 95.62 86 VAL A CA 1
ATOM 682 C C . VAL A 1 86 ? -16.180 -5.166 11.274 1.00 95.62 86 VAL A C 1
ATOM 684 O O . VAL A 1 86 ? -15.580 -5.927 10.518 1.00 95.62 86 VAL A O 1
ATOM 687 N N . PHE A 1 87 ? -16.910 -4.153 10.808 1.00 96.06 87 PHE A N 1
ATOM 688 C CA . PHE A 1 87 ? -16.912 -3.813 9.390 1.00 96.06 87 PHE A CA 1
ATOM 689 C C . PHE A 1 87 ? -15.621 -3.077 8.990 1.00 96.06 87 PHE A C 1
ATOM 691 O O . PHE A 1 87 ? -15.332 -1.988 9.495 1.00 96.06 87 PHE A O 1
ATOM 698 N N . LEU A 1 88 ? -14.853 -3.650 8.060 1.00 96.12 88 LEU A N 1
ATOM 699 C CA . LEU A 1 88 ? -13.578 -3.094 7.604 1.00 96.12 88 LEU A CA 1
ATOM 700 C C . LEU A 1 88 ? -13.710 -2.261 6.330 1.00 96.12 88 LEU A C 1
ATOM 702 O O . LEU A 1 88 ? -14.239 -2.709 5.313 1.00 96.12 88 LEU A O 1
ATOM 706 N N . VAL A 1 89 ? -13.136 -1.059 6.369 1.00 92.44 89 VAL A N 1
ATOM 707 C CA . VAL A 1 89 ? -12.928 -0.206 5.194 1.00 92.44 89 VAL A CA 1
ATOM 708 C C . VAL A 1 89 ? -11.423 0.020 5.039 1.00 92.44 89 VAL A C 1
ATOM 710 O O . VAL A 1 89 ? -10.813 0.708 5.849 1.00 92.44 89 VAL A O 1
ATOM 713 N N . ASN A 1 90 ? -10.730 -0.513 4.040 1.00 88.25 90 ASN A N 1
ATOM 714 C CA . ASN A 1 90 ? -11.128 -1.541 3.072 1.00 88.25 90 ASN A CA 1
ATOM 715 C C . ASN A 1 90 ? -10.839 -2.9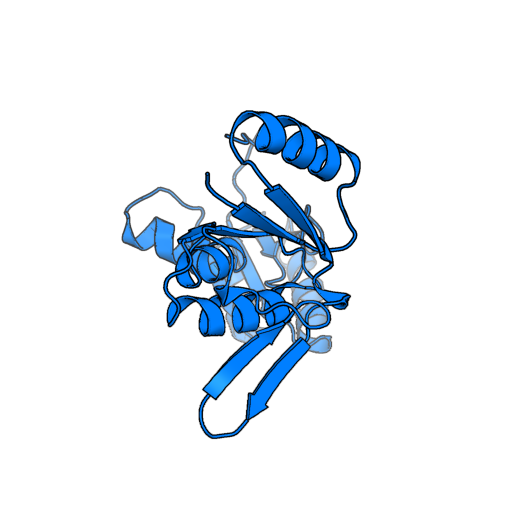53 3.628 1.00 88.25 90 ASN A C 1
ATOM 717 O O . ASN A 1 90 ? -10.243 -3.069 4.697 1.00 88.25 90 ASN A O 1
ATOM 721 N N . SER A 1 91 ? -11.206 -4.009 2.889 1.00 91.56 91 SER A N 1
ATOM 722 C CA . SER A 1 91 ? -10.758 -5.382 3.190 1.00 91.56 91 SER A CA 1
ATOM 723 C C . SER A 1 91 ? -9.228 -5.500 3.191 1.00 91.56 91 SER A C 1
ATOM 725 O O . SER A 1 91 ? -8.548 -4.693 2.541 1.00 91.56 91 SER A O 1
ATOM 727 N N . THR A 1 92 ? -8.674 -6.519 3.865 1.00 92.75 92 THR A N 1
ATOM 728 C CA . THR A 1 92 ? -7.219 -6.748 3.892 1.00 92.75 92 THR A CA 1
ATOM 729 C C . THR A 1 92 ? -6.684 -6.978 2.485 1.00 92.75 92 THR A C 1
ATOM 731 O O . THR A 1 92 ? -5.725 -6.320 2.078 1.00 92.75 92 THR A O 1
ATOM 734 N N . GLU A 1 93 ? -7.349 -7.829 1.696 1.00 93.25 93 GLU A N 1
ATOM 735 C CA . GLU A 1 93 ? -6.968 -8.082 0.301 1.00 93.25 93 GLU A CA 1
ATOM 736 C C . GLU A 1 93 ? -6.985 -6.789 -0.528 1.00 93.25 93 GLU A C 1
ATOM 738 O O . GLU A 1 93 ? -6.018 -6.477 -1.224 1.00 93.25 93 GLU A O 1
ATOM 743 N N . GLY A 1 94 ? -8.054 -5.991 -0.421 1.00 93.62 94 GLY A N 1
ATOM 744 C CA . GLY A 1 94 ? -8.169 -4.728 -1.147 1.00 93.62 94 GLY A CA 1
ATOM 745 C C . GLY A 1 94 ? -7.062 -3.743 -0.768 1.00 93.62 94 GLY A C 1
ATOM 746 O O . GLY A 1 94 ? -6.506 -3.065 -1.635 1.00 93.62 94 GLY A O 1
ATOM 747 N N . PHE A 1 95 ? -6.696 -3.691 0.514 1.00 93.06 95 PHE A N 1
ATOM 748 C CA . PHE A 1 95 ? -5.579 -2.884 0.990 1.00 93.06 95 PHE A CA 1
ATOM 749 C C . PHE A 1 95 ? -4.239 -3.362 0.409 1.00 93.06 95 PHE A C 1
ATOM 751 O O . PHE A 1 95 ? -3.477 -2.545 -0.110 1.00 93.06 95 PHE A O 1
ATOM 758 N N . GLN A 1 96 ? -3.960 -4.664 0.439 1.00 91.31 96 GLN A N 1
ATOM 759 C CA . GLN A 1 96 ? -2.716 -5.239 -0.085 1.00 91.31 96 GLN A CA 1
ATOM 760 C C . GLN A 1 96 ? -2.588 -5.037 -1.603 1.00 91.31 96 GLN A C 1
ATOM 762 O O . GLN A 1 96 ? -1.560 -4.564 -2.095 1.00 91.31 96 GLN A O 1
ATOM 767 N N . VAL A 1 97 ? -3.651 -5.333 -2.359 1.00 93.38 97 VAL A N 1
ATOM 768 C CA . VAL A 1 97 ? -3.665 -5.223 -3.825 1.00 93.38 97 VAL A CA 1
ATOM 769 C C . VAL A 1 97 ? -3.474 -3.779 -4.281 1.00 93.38 97 VAL A C 1
ATOM 771 O O . VAL A 1 97 ? -2.679 -3.537 -5.191 1.00 93.38 97 VAL A O 1
ATOM 774 N N . CYS A 1 98 ? -4.155 -2.813 -3.656 1.00 90.94 98 CYS A N 1
ATOM 775 C CA . CYS A 1 98 ? -4.085 -1.401 -4.049 1.00 90.94 98 CYS A CA 1
ATOM 776 C C . CYS A 1 98 ? -2.760 -0.724 -3.665 1.00 90.94 98 CYS A C 1
ATOM 778 O O . CYS A 1 98 ? -2.345 0.227 -4.325 1.00 90.94 98 CYS A O 1
ATOM 780 N N . ASN A 1 99 ? -2.080 -1.197 -2.615 1.00 87.75 99 ASN A N 1
ATOM 781 C CA . ASN A 1 99 ? -0.797 -0.631 -2.185 1.00 87.75 99 ASN A CA 1
ATOM 782 C C . ASN A 1 99 ? 0.418 -1.298 -2.854 1.00 87.75 99 ASN A C 1
ATOM 784 O O . ASN A 1 99 ? 1.546 -0.832 -2.679 1.00 87.75 99 ASN A O 1
ATOM 788 N N . HIS A 1 100 ? 0.208 -2.341 -3.665 1.00 87.75 100 HIS A N 1
ATOM 789 C CA . HIS A 1 100 ? 1.277 -3.049 -4.357 1.00 87.75 100 HIS A CA 1
ATOM 790 C C . HIS A 1 100 ? 1.130 -2.951 -5.881 1.00 87.75 100 HIS A C 1
ATOM 792 O O . HIS A 1 100 ? 0.335 -3.662 -6.492 1.00 87.75 100 HIS A O 1
ATOM 798 N N . LYS A 1 101 ? 1.992 -2.148 -6.525 1.00 87.88 101 LYS A N 1
ATOM 799 C CA . LYS A 1 101 ? 1.940 -1.844 -7.974 1.00 87.88 101 LYS A CA 1
ATOM 800 C C . LYS A 1 101 ? 1.764 -3.084 -8.864 1.00 87.88 101 LYS A C 1
ATOM 802 O O . LYS A 1 101 ? 0.944 -3.073 -9.776 1.00 87.88 101 LYS A O 1
ATOM 807 N N . TYR A 1 102 ? 2.504 -4.160 -8.584 1.00 89.50 102 TYR A N 1
ATOM 808 C CA . TYR A 1 102 ? 2.349 -5.426 -9.312 1.00 89.50 102 TYR A CA 1
ATOM 809 C C . TYR A 1 102 ? 0.974 -6.068 -9.120 1.00 89.50 102 TYR A C 1
ATOM 811 O O . TYR A 1 102 ? 0.374 -6.483 -10.103 1.00 89.50 102 TYR A O 1
ATOM 819 N N . LEU A 1 103 ? 0.480 -6.156 -7.880 1.00 92.38 103 LEU A N 1
ATOM 820 C CA . LEU A 1 103 ? -0.797 -6.807 -7.597 1.00 92.38 103 LEU A CA 1
ATOM 821 C C . LEU A 1 103 ? -1.941 -6.003 -8.212 1.00 92.38 103 LEU A C 1
ATOM 823 O O . LEU A 1 103 ? -2.840 -6.601 -8.791 1.00 92.38 103 LEU A O 1
ATOM 827 N N . SER A 1 104 ? -1.860 -4.668 -8.190 1.00 93.06 104 SER A N 1
ATOM 828 C CA . SER A 1 104 ? -2.818 -3.798 -8.880 1.00 93.06 104 SER A CA 1
ATOM 829 C C . SER A 1 104 ? -2.855 -4.070 -10.390 1.00 93.06 104 SER A C 1
ATOM 831 O O . SER A 1 104 ? -3.926 -4.293 -10.951 1.00 93.06 104 SER A O 1
ATOM 833 N N . ILE A 1 105 ? -1.689 -4.100 -11.053 1.00 93.44 105 ILE A N 1
ATOM 834 C CA . ILE A 1 105 ? -1.600 -4.386 -12.496 1.00 93.44 105 ILE A CA 1
ATOM 835 C C . ILE A 1 105 ? -2.088 -5.809 -12.789 1.00 93.44 105 ILE A C 1
ATOM 837 O O . ILE A 1 105 ? -2.879 -6.011 -13.703 1.00 93.44 105 ILE A O 1
ATOM 841 N N . GLN A 1 106 ? -1.673 -6.797 -11.994 1.00 94.88 106 GLN A N 1
ATOM 842 C CA . GLN A 1 106 ? -2.097 -8.185 -12.159 1.00 94.88 106 GLN A CA 1
ATOM 843 C C . GLN A 1 106 ? -3.616 -8.343 -11.994 1.00 94.88 106 GLN A C 1
ATOM 845 O O . GLN A 1 106 ? -4.234 -9.073 -12.768 1.00 94.88 106 GLN A O 1
ATOM 850 N N . ALA A 1 107 ? -4.223 -7.670 -11.014 1.00 96.38 107 ALA A N 1
ATOM 851 C CA . ALA A 1 107 ? -5.667 -7.678 -10.810 1.00 96.38 107 ALA A CA 1
ATOM 852 C C . ALA A 1 107 ? -6.400 -7.100 -12.030 1.00 96.38 107 ALA A C 1
ATOM 854 O O . ALA A 1 107 ? -7.335 -7.722 -12.531 1.00 96.38 107 ALA A O 1
ATOM 855 N N . ALA A 1 108 ? -5.925 -5.975 -12.572 1.00 96.50 108 ALA A N 1
ATOM 856 C CA . ALA A 1 108 ? -6.478 -5.382 -13.787 1.00 96.50 108 ALA A CA 1
ATOM 857 C C . ALA A 1 108 ? -6.350 -6.315 -15.010 1.00 96.50 108 ALA A C 1
ATOM 859 O O . ALA A 1 108 ? -7.331 -6.510 -15.726 1.00 96.50 108 ALA A O 1
ATOM 860 N N . VAL A 1 109 ? -5.198 -6.978 -15.193 1.00 96.38 109 VAL A N 1
ATOM 861 C CA . VAL A 1 109 ? -4.999 -7.988 -16.252 1.00 96.38 109 VAL A CA 1
ATOM 862 C C . VAL A 1 109 ? -5.990 -9.144 -16.118 1.00 96.38 109 VAL A C 1
ATOM 864 O O . VAL A 1 109 ? -6.603 -9.543 -17.105 1.00 96.38 109 VAL A O 1
ATOM 867 N N . ARG A 1 110 ? -6.188 -9.679 -14.904 1.00 96.75 110 ARG A N 1
ATOM 868 C CA . ARG A 1 110 ? -7.143 -10.776 -14.652 1.00 96.75 110 ARG A CA 1
ATOM 869 C C . ARG A 1 110 ? -8.584 -10.393 -14.986 1.00 96.75 110 ARG A C 1
ATOM 871 O O . ARG A 1 110 ? -9.362 -11.261 -15.368 1.00 96.75 110 ARG A O 1
ATOM 878 N N . LEU A 1 111 ? -8.922 -9.114 -14.852 1.00 97.56 111 LEU A N 1
ATOM 879 C CA . LEU A 1 111 ? -10.232 -8.562 -15.194 1.00 97.56 111 LEU A CA 1
ATOM 880 C C . LEU A 1 111 ? -10.358 -8.170 -16.677 1.00 97.56 111 LEU A C 1
ATOM 882 O O . LEU A 1 111 ? -11.418 -7.708 -17.089 1.00 97.56 111 LEU A O 1
ATOM 886 N N . GLY A 1 112 ? -9.304 -8.337 -17.484 1.00 97.56 112 GLY A N 1
ATOM 887 C CA . GLY A 1 112 ? -9.298 -7.944 -18.895 1.00 97.56 112 GLY A CA 1
ATOM 888 C C . GLY A 1 112 ? -9.271 -6.428 -19.115 1.00 97.56 112 GLY A C 1
ATOM 889 O O . GLY A 1 112 ? -9.654 -5.961 -20.186 1.00 97.56 112 GLY A O 1
ATOM 890 N N . LEU A 1 113 ? -8.847 -5.654 -18.112 1.00 97.69 113 LEU A N 1
ATOM 891 C CA . LEU A 1 113 ? -8.706 -4.206 -18.232 1.00 97.69 113 LEU A CA 1
ATOM 892 C C . LEU A 1 113 ? -7.400 -3.853 -18.960 1.00 97.69 113 LEU A C 1
ATOM 894 O O . LEU A 1 113 ? -6.378 -4.509 -18.730 1.00 97.69 113 LEU A O 1
ATOM 898 N N . PRO A 1 114 ? -7.398 -2.806 -19.804 1.00 95.94 114 PRO A N 1
ATOM 899 C CA . PRO A 1 114 ? -6.183 -2.352 -20.460 1.00 95.94 114 PRO A CA 1
ATOM 900 C C . PRO A 1 114 ? -5.209 -1.800 -19.417 1.00 95.94 114 PRO A C 1
ATOM 902 O O . PRO A 1 114 ? -5.547 -0.922 -18.623 1.00 95.94 114 PRO A O 1
ATOM 905 N N . VAL A 1 115 ? -3.984 -2.310 -19.440 1.00 94.69 115 VAL A N 1
ATOM 906 C CA . VAL A 1 115 ? -2.865 -1.821 -18.634 1.00 94.69 115 VAL A CA 1
ATOM 907 C C . VAL A 1 115 ? -1.637 -1.695 -19.519 1.00 94.69 115 VAL A C 1
ATOM 909 O O . VAL A 1 115 ? -1.537 -2.442 -20.492 1.00 94.69 115 VAL A O 1
ATOM 912 N N . PRO A 1 116 ? -0.686 -0.812 -19.178 1.00 92.75 116 PRO A N 1
ATOM 913 C CA . PRO A 1 116 ? 0.545 -0.757 -19.931 1.00 92.75 116 PRO A CA 1
ATOM 914 C C . PRO A 1 116 ? 1.354 -2.046 -19.773 1.00 92.75 116 PRO A C 1
ATOM 916 O O . PRO A 1 116 ? 1.455 -2.581 -18.657 1.00 92.75 116 PRO A O 1
ATOM 919 N N . ASP A 1 117 ? 1.979 -2.504 -20.853 1.00 91.62 117 ASP A N 1
ATOM 920 C CA . ASP A 1 117 ? 2.870 -3.665 -20.840 1.00 91.62 117 ASP A CA 1
ATOM 921 C C . ASP A 1 117 ? 3.942 -3.505 -19.754 1.00 91.62 117 ASP A C 1
ATOM 923 O O . ASP A 1 117 ? 4.722 -2.550 -19.746 1.00 91.62 117 ASP A O 1
ATOM 927 N N . SER A 1 118 ? 3.951 -4.433 -18.793 1.00 91.44 118 SER A N 1
ATOM 928 C CA . SER A 1 118 ? 4.719 -4.321 -17.550 1.00 91.44 118 SER A CA 1
ATOM 929 C C . SER A 1 118 ? 5.508 -5.590 -17.257 1.00 91.44 118 SER A C 1
ATOM 931 O O . SER A 1 118 ? 5.013 -6.705 -17.410 1.00 91.44 118 SER A O 1
ATOM 933 N N . TYR A 1 119 ? 6.727 -5.416 -16.762 1.00 89.62 119 TYR A N 1
ATOM 934 C CA . TYR A 1 119 ? 7.687 -6.485 -16.527 1.00 89.62 119 TYR A CA 1
ATOM 935 C C . TYR A 1 119 ? 8.377 -6.284 -15.183 1.00 89.62 119 TYR A C 1
ATOM 937 O O . TYR A 1 119 ? 8.739 -5.161 -14.844 1.00 89.62 119 TYR A O 1
ATOM 945 N N . ILE A 1 120 ? 8.599 -7.361 -14.428 1.00 88.19 120 ILE A N 1
ATOM 946 C CA . ILE A 1 120 ? 9.288 -7.314 -13.131 1.00 88.19 120 ILE A CA 1
ATOM 947 C C . ILE A 1 120 ? 10.448 -8.292 -13.141 1.00 88.19 120 ILE A C 1
ATOM 949 O O . ILE A 1 120 ? 10.291 -9.456 -13.509 1.00 88.19 120 ILE A O 1
ATOM 953 N N . CYS A 1 121 ? 11.616 -7.826 -12.718 1.00 85.00 121 CYS A N 1
ATOM 954 C CA . CYS A 1 121 ? 12.810 -8.651 -12.631 1.00 85.00 121 CYS A CA 1
ATOM 955 C C . CYS A 1 121 ? 13.760 -8.159 -11.532 1.00 85.00 121 CYS A C 1
ATOM 957 O O . CYS A 1 121 ? 13.659 -7.036 -11.043 1.00 85.00 121 CYS A O 1
ATOM 959 N N . VAL A 1 122 ? 14.686 -9.032 -11.135 1.00 80.50 122 VAL A N 1
ATOM 960 C CA . VAL A 1 122 ? 15.784 -8.713 -10.200 1.00 80.50 122 VAL A CA 1
ATOM 961 C C . VAL A 1 122 ? 17.141 -8.780 -10.903 1.00 80.50 122 VAL A C 1
ATOM 963 O O . VAL A 1 122 ? 18.096 -8.133 -10.496 1.00 80.50 122 VAL A O 1
ATOM 966 N N . SER A 1 123 ? 17.244 -9.577 -11.972 1.00 83.88 123 SER A N 1
ATOM 967 C CA . SER A 1 123 ? 18.498 -9.774 -12.696 1.00 83.88 123 SER A CA 1
ATOM 968 C C . SER A 1 123 ? 18.745 -8.630 -13.683 1.00 83.88 123 SER A C 1
ATOM 970 O O . SER A 1 123 ? 17.916 -8.439 -14.575 1.00 83.88 123 SER A O 1
ATOM 972 N N . PRO A 1 124 ? 19.902 -7.943 -13.620 1.00 80.38 124 PRO A N 1
ATOM 973 C CA . PRO A 1 124 ? 20.271 -6.915 -14.597 1.00 80.38 124 PRO A CA 1
ATOM 974 C C . PRO A 1 124 ? 20.308 -7.444 -16.030 1.00 80.38 124 PRO A C 1
ATOM 976 O O . PRO A 1 124 ? 19.918 -6.750 -16.964 1.00 80.38 124 PRO A O 1
ATOM 979 N N . LYS A 1 125 ? 20.744 -8.700 -16.205 1.00 86.69 125 LYS A N 1
ATOM 980 C CA . LYS A 1 125 ? 20.784 -9.358 -17.514 1.00 86.69 125 LYS A CA 1
ATOM 981 C C . LYS A 1 125 ? 19.377 -9.475 -18.103 1.00 86.69 125 LYS A C 1
ATOM 983 O O . LYS A 1 125 ? 19.154 -9.044 -19.228 1.00 86.69 125 LYS A O 1
ATOM 988 N N . ILE A 1 126 ? 18.437 -9.999 -17.314 1.00 87.81 126 ILE A N 1
ATOM 989 C CA . ILE A 1 126 ? 17.031 -10.127 -17.720 1.00 87.81 126 ILE A CA 1
ATOM 990 C C . ILE A 1 126 ? 16.414 -8.747 -17.945 1.00 87.81 126 ILE A C 1
ATOM 992 O O . ILE A 1 126 ? 15.725 -8.544 -18.935 1.00 87.81 126 ILE A O 1
ATOM 996 N N . ALA A 1 127 ? 16.699 -7.773 -17.079 1.00 84.50 127 ALA A N 1
ATOM 997 C CA . ALA A 1 127 ? 16.213 -6.408 -17.242 1.00 84.50 127 ALA A CA 1
ATOM 998 C C . ALA A 1 127 ? 16.673 -5.784 -18.570 1.00 84.50 127 ALA A C 1
ATOM 1000 O O . ALA A 1 127 ? 15.890 -5.119 -19.244 1.00 84.50 127 ALA A O 1
ATOM 1001 N N . ASN A 1 128 ? 17.922 -6.030 -18.974 1.00 84.56 128 ASN A N 1
ATOM 1002 C CA . ASN A 1 128 ? 18.448 -5.574 -20.255 1.00 84.56 128 ASN A CA 1
ATOM 1003 C C . ASN A 1 128 ? 17.769 -6.265 -21.455 1.00 84.56 128 ASN A C 1
ATOM 1005 O O . ASN A 1 128 ? 17.444 -5.592 -22.428 1.00 84.56 128 ASN A O 1
ATOM 1009 N N . GLU A 1 129 ? 17.530 -7.578 -21.389 1.00 89.00 129 GLU A N 1
ATOM 1010 C CA . GLU A 1 129 ? 16.773 -8.313 -22.420 1.00 89.00 129 GLU A CA 1
ATOM 1011 C C . GLU A 1 129 ? 15.327 -7.792 -22.528 1.00 89.00 129 GLU A C 1
ATOM 1013 O O . GLU A 1 129 ? 14.801 -7.585 -23.620 1.00 89.00 129 GLU A O 1
ATOM 1018 N N . LEU A 1 130 ? 14.693 -7.506 -21.388 1.00 85.62 130 LEU A N 1
ATOM 1019 C CA . LEU A 1 130 ? 13.349 -6.933 -21.329 1.00 85.62 130 LEU A CA 1
ATOM 1020 C C . LEU A 1 130 ? 13.293 -5.514 -21.896 1.00 85.62 130 LEU A C 1
ATOM 1022 O O . LEU A 1 130 ? 12.310 -5.170 -22.540 1.00 85.62 130 LEU A O 1
ATOM 1026 N N . ALA A 1 131 ? 14.332 -4.702 -21.706 1.00 85.62 131 ALA A N 1
ATOM 1027 C CA . ALA A 1 131 ? 14.385 -3.350 -22.261 1.00 85.62 131 ALA A CA 1
ATOM 1028 C C . ALA A 1 131 ? 14.339 -3.343 -23.794 1.00 85.62 131 ALA A C 1
ATOM 1030 O O . ALA A 1 131 ? 13.699 -2.481 -24.389 1.00 85.62 131 ALA A O 1
ATOM 1031 N N . GLU A 1 132 ? 14.976 -4.325 -24.437 1.00 86.06 132 GLU A N 1
ATOM 1032 C CA . GLU A 1 132 ? 14.911 -4.491 -25.893 1.00 86.06 132 GLU A CA 1
ATOM 1033 C C . GLU A 1 132 ? 13.500 -4.869 -26.360 1.00 86.06 132 GLU A C 1
ATOM 1035 O O . GLU A 1 132 ? 13.075 -4.433 -27.426 1.00 86.06 132 GLU A O 1
ATOM 1040 N N . LYS A 1 133 ? 12.756 -5.623 -25.540 1.00 88.38 133 LYS A N 1
ATOM 1041 C CA . LYS A 1 133 ? 11.356 -5.976 -25.807 1.00 88.38 133 LYS A CA 1
ATOM 1042 C C . LYS A 1 133 ? 10.391 -4.808 -25.572 1.00 88.38 133 LYS A C 1
ATOM 1044 O O . LYS A 1 133 ? 9.478 -4.629 -26.368 1.00 88.38 133 LYS A O 1
ATOM 1049 N N . ILE A 1 134 ? 10.572 -4.051 -24.487 1.00 89.44 134 ILE A N 1
ATOM 1050 C CA . ILE A 1 134 ? 9.739 -2.884 -24.143 1.00 89.44 134 ILE A CA 1
ATOM 1051 C C . ILE A 1 134 ? 9.912 -1.778 -25.192 1.00 89.44 134 ILE A C 1
ATOM 1053 O O . ILE A 1 134 ? 8.949 -1.107 -25.549 1.00 89.44 134 ILE A O 1
ATOM 1057 N N . GLY A 1 135 ? 11.135 -1.600 -25.698 1.00 90.75 135 GLY A N 1
ATOM 1058 C CA . GLY A 1 135 ? 11.482 -0.474 -26.558 1.00 90.75 135 GLY A CA 1
ATOM 1059 C C . GLY A 1 135 ? 11.716 0.811 -25.761 1.00 90.75 135 GLY A C 1
ATOM 1060 O O . GLY A 1 135 ? 11.533 0.859 -24.547 1.00 90.75 135 GLY A O 1
ATOM 1061 N N . PHE A 1 136 ? 12.174 1.858 -26.449 1.00 93.81 136 PHE A N 1
ATOM 1062 C CA . PHE A 1 136 ? 12.432 3.165 -25.845 1.00 93.81 136 PHE A CA 1
ATOM 1063 C C . PHE A 1 136 ? 11.529 4.243 -26.464 1.00 93.81 136 PHE A C 1
ATOM 1065 O O . PHE A 1 136 ? 11.321 4.212 -27.679 1.00 93.81 136 PHE A O 1
ATOM 1072 N N . PRO A 1 137 ? 11.041 5.216 -25.671 1.00 94.25 137 PRO A N 1
ATOM 1073 C CA . PRO A 1 137 ? 11.328 5.410 -24.245 1.00 94.25 137 PRO A CA 1
ATOM 1074 C C . PRO A 1 137 ? 10.670 4.354 -23.333 1.00 94.25 137 PRO A C 1
ATOM 1076 O O . PRO A 1 137 ? 9.579 3.873 -23.613 1.00 94.2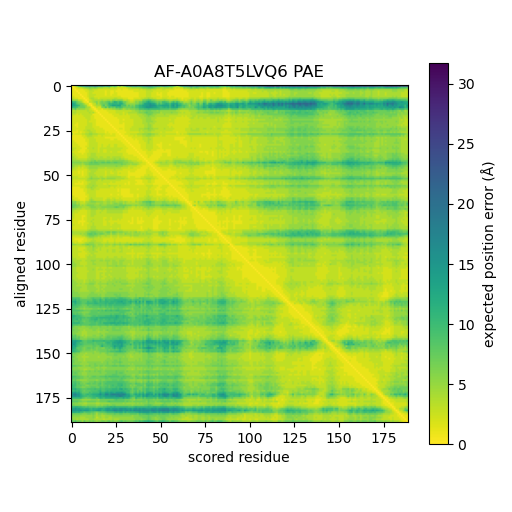5 137 PRO A O 1
ATOM 1079 N N . ALA A 1 138 ? 11.350 3.997 -22.240 1.00 92.94 138 ALA A N 1
ATOM 1080 C CA . ALA A 1 138 ? 10.899 3.006 -21.259 1.00 92.94 138 ALA A CA 1
ATOM 1081 C C . ALA A 1 138 ? 10.755 3.638 -19.872 1.00 92.94 138 ALA A C 1
ATOM 1083 O O . ALA A 1 138 ? 11.587 4.452 -19.458 1.00 92.94 138 ALA A O 1
ATOM 1084 N N . VAL A 1 139 ? 9.731 3.226 -19.126 1.00 92.19 139 VAL A N 1
ATOM 1085 C CA . VAL A 1 139 ? 9.508 3.667 -17.747 1.00 92.19 139 VAL A CA 1
ATOM 1086 C C . VAL A 1 139 ? 10.080 2.635 -16.778 1.00 92.19 139 VAL A C 1
ATOM 1088 O O . VAL A 1 139 ? 9.730 1.459 -16.828 1.00 92.19 139 VAL A O 1
ATOM 1091 N N . VAL A 1 140 ? 10.928 3.082 -15.855 1.00 90.50 140 VAL A N 1
ATOM 1092 C CA . VAL A 1 140 ? 11.462 2.271 -14.755 1.00 90.50 140 VAL A CA 1
ATOM 1093 C C . VAL A 1 140 ? 10.791 2.699 -13.458 1.00 90.50 140 VAL A C 1
ATOM 1095 O O . VAL A 1 140 ? 10.831 3.873 -13.091 1.00 90.50 140 VAL A O 1
ATOM 1098 N N . LYS A 1 141 ? 10.171 1.752 -12.752 1.00 88.06 141 LYS A N 1
ATOM 1099 C CA . LYS A 1 141 ? 9.478 1.993 -11.484 1.00 88.06 141 LYS A CA 1
ATOM 1100 C C . LYS A 1 141 ? 10.049 1.115 -10.378 1.00 88.06 141 LYS A C 1
ATOM 1102 O O . LYS A 1 141 ? 10.168 -0.101 -10.532 1.00 88.06 141 LYS A O 1
ATOM 1107 N N . LEU A 1 142 ? 10.320 1.732 -9.235 1.00 86.19 142 LEU A N 1
ATOM 1108 C CA . LEU A 1 142 ? 10.481 1.022 -7.971 1.00 86.19 142 LEU A CA 1
ATOM 1109 C C . LEU A 1 142 ? 9.139 0.404 -7.551 1.00 86.19 142 LEU A C 1
ATOM 1111 O O . LEU A 1 142 ? 8.083 1.038 -7.686 1.00 86.19 142 LEU A O 1
ATOM 1115 N N . LEU A 1 143 ? 9.165 -0.818 -7.006 1.00 80.69 143 LEU A N 1
ATOM 1116 C CA . LEU A 1 143 ? 7.982 -1.380 -6.337 1.00 80.69 143 LEU A CA 1
ATOM 1117 C C . LEU A 1 143 ? 7.639 -0.558 -5.092 1.00 80.69 143 LEU A C 1
ATOM 1119 O O . LEU A 1 143 ? 6.475 -0.207 -4.883 1.00 80.69 143 LEU A O 1
ATOM 1123 N N . SER A 1 144 ? 8.667 -0.155 -4.347 1.00 76.00 144 SER A N 1
ATOM 1124 C CA . SER A 1 144 ? 8.598 0.850 -3.291 1.00 76.00 144 SER A CA 1
ATOM 1125 C C . SER A 1 144 ? 8.383 2.265 -3.871 1.00 76.00 144 SER A C 1
ATOM 1127 O O . SER A 1 144 ? 8.504 2.498 -5.073 1.00 76.00 144 SER A O 1
ATOM 1129 N N . GLY A 1 145 ? 7.980 3.231 -3.045 1.00 74.38 145 GLY A N 1
ATOM 1130 C CA . GLY A 1 145 ? 7.761 4.622 -3.463 1.00 74.38 145 GLY A CA 1
ATOM 1131 C C . GLY A 1 145 ? 6.308 4.989 -3.786 1.00 74.38 145 GLY A C 1
ATOM 1132 O O . GLY A 1 145 ? 5.484 4.148 -4.148 1.00 74.38 145 GLY A O 1
ATOM 1133 N N . PHE A 1 146 ? 6.011 6.281 -3.640 1.00 76.00 146 PHE A N 1
ATOM 1134 C CA . PHE A 1 146 ? 4.681 6.887 -3.723 1.00 76.00 146 PHE A CA 1
ATOM 1135 C C . PHE A 1 146 ? 4.763 8.276 -4.368 1.00 76.00 146 PHE A C 1
ATOM 1137 O O . PHE A 1 146 ? 5.823 8.904 -4.373 1.00 76.00 146 PHE A O 1
ATOM 1144 N N . GLY A 1 147 ? 3.638 8.778 -4.891 1.00 75.56 147 GLY A N 1
ATOM 1145 C CA . GLY A 1 147 ? 3.548 10.149 -5.415 1.00 75.56 147 GLY A CA 1
ATOM 1146 C C . GLY A 1 147 ? 4.575 10.465 -6.510 1.00 75.56 147 GLY A C 1
ATOM 1147 O O . GLY A 1 147 ? 5.144 11.549 -6.513 1.00 75.56 147 GLY A O 1
ATOM 1148 N N . GLY A 1 148 ? 4.882 9.492 -7.374 1.00 79.06 148 GLY A N 1
ATOM 1149 C CA . GLY A 1 148 ? 5.871 9.632 -8.450 1.00 79.06 148 GLY A CA 1
ATOM 1150 C C . GLY A 1 148 ? 7.331 9.420 -8.033 1.00 79.06 148 GLY A C 1
ATOM 1151 O O . GLY A 1 148 ? 8.193 9.277 -8.896 1.00 79.06 148 GLY A O 1
ATOM 1152 N N . LYS A 1 149 ? 7.641 9.322 -6.733 1.00 84.00 149 LYS A N 1
ATOM 1153 C CA . LYS A 1 149 ? 8.999 8.986 -6.279 1.00 84.00 149 LYS A CA 1
ATOM 1154 C C . LYS A 1 149 ? 9.346 7.552 -6.673 1.00 84.00 149 LYS A C 1
ATOM 1156 O O . LYS A 1 149 ? 8.582 6.631 -6.388 1.00 84.00 149 LYS A O 1
ATOM 1161 N N . GLY A 1 150 ? 10.513 7.376 -7.291 1.00 85.31 150 GLY A N 1
ATOM 1162 C CA . GLY A 1 150 ? 10.956 6.078 -7.800 1.00 85.31 150 GLY A CA 1
ATOM 1163 C C . GLY A 1 150 ? 10.444 5.744 -9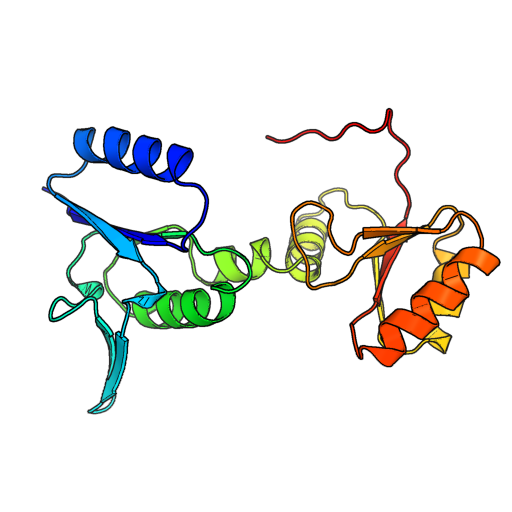.201 1.00 85.31 150 GLY A C 1
ATOM 1164 O O . GLY A 1 150 ? 10.536 4.587 -9.598 1.00 85.31 150 GLY A O 1
ATOM 1165 N N . VAL A 1 151 ? 9.898 6.721 -9.934 1.00 90.31 151 VAL A N 1
ATOM 1166 C CA . VAL A 1 151 ? 9.553 6.600 -11.357 1.00 90.31 151 VAL A CA 1
ATOM 1167 C C . VAL A 1 151 ? 10.595 7.355 -12.177 1.00 90.31 151 VAL A C 1
ATOM 1169 O O . VAL A 1 151 ? 10.859 8.527 -11.919 1.00 90.31 151 VAL A O 1
ATOM 1172 N N . MET A 1 152 ? 11.204 6.680 -13.146 1.00 92.00 152 MET A N 1
ATOM 1173 C CA . MET A 1 152 ? 12.260 7.212 -14.007 1.00 92.00 152 MET A CA 1
ATOM 1174 C C . MET A 1 152 ? 11.924 6.916 -15.470 1.00 92.00 152 MET A C 1
ATOM 1176 O O . MET A 1 152 ? 11.346 5.872 -15.772 1.00 92.00 152 MET A O 1
ATOM 1180 N N . LEU A 1 153 ? 12.300 7.821 -16.372 1.00 93.44 153 LEU A N 1
ATOM 1181 C CA . LEU A 1 153 ? 12.177 7.643 -17.818 1.00 93.44 153 LEU A CA 1
ATOM 1182 C C . LEU A 1 153 ? 13.570 7.426 -18.408 1.00 93.44 153 LEU A C 1
ATOM 1184 O O . LEU A 1 153 ? 14.472 8.218 -18.144 1.00 93.44 153 LEU A O 1
ATOM 1188 N N . ALA A 1 154 ? 13.734 6.378 -19.208 1.00 94.25 154 ALA A N 1
ATOM 1189 C CA . ALA A 1 154 ? 14.935 6.152 -20.001 1.00 94.25 154 ALA A CA 1
ATOM 1190 C C . ALA A 1 154 ? 14.588 6.297 -21.484 1.00 94.25 154 ALA A C 1
ATOM 1192 O O . ALA A 1 154 ? 13.776 5.533 -22.004 1.00 94.25 154 ALA A O 1
ATOM 1193 N N . ASN A 1 155 ? 15.211 7.248 -22.181 1.00 95.31 155 ASN A N 1
ATOM 1194 C CA . ASN A 1 155 ? 14.962 7.477 -23.612 1.00 95.31 155 ASN A CA 1
ATOM 1195 C C . ASN A 1 155 ? 15.810 6.575 -24.511 1.00 95.31 155 ASN A C 1
ATOM 1197 O O . ASN A 1 155 ? 15.610 6.519 -25.722 1.00 95.31 155 ASN A O 1
ATOM 1201 N N . SER A 1 156 ? 16.788 5.883 -23.935 1.00 95.06 156 SER A N 1
ATOM 1202 C CA . SER A 1 156 ? 17.689 5.004 -24.664 1.00 95.06 156 SER A CA 1
ATOM 1203 C C . SER A 1 156 ? 18.254 3.918 -23.757 1.00 95.06 156 SER A C 1
ATOM 1205 O O . SER A 1 156 ? 18.303 4.057 -22.533 1.00 95.06 156 SER A O 1
ATOM 1207 N N . LYS A 1 157 ? 18.800 2.866 -24.371 1.00 92.44 157 LYS A N 1
ATOM 1208 C CA . LYS A 1 157 ? 19.539 1.814 -23.660 1.00 92.44 157 LYS A CA 1
ATOM 1209 C C . LYS A 1 157 ? 20.692 2.373 -22.822 1.00 92.44 157 LYS A C 1
ATOM 1211 O O . LYS A 1 157 ? 20.943 1.894 -21.721 1.00 92.44 157 LYS A O 1
ATOM 1216 N N . LYS A 1 158 ? 21.365 3.417 -23.319 1.00 93.19 158 LYS A N 1
ATOM 1217 C CA . LYS A 1 158 ? 22.469 4.090 -22.619 1.00 93.19 158 LYS A CA 1
ATOM 1218 C C . LYS A 1 158 ? 22.007 4.767 -21.325 1.00 93.19 158 LYS A C 1
ATOM 1220 O O . LYS A 1 158 ? 22.763 4.783 -20.363 1.00 93.19 158 LYS A O 1
ATOM 1225 N N . GLU A 1 159 ? 20.788 5.303 -21.300 1.00 94.50 159 GLU A N 1
ATOM 1226 C CA . GLU A 1 159 ? 20.177 5.879 -20.093 1.00 94.50 159 GLU A CA 1
ATOM 1227 C C . GLU A 1 159 ? 19.621 4.805 -19.155 1.00 94.50 159 GLU A C 1
ATOM 1229 O O . GLU A 1 159 ? 19.639 4.978 -17.943 1.00 94.50 159 GLU A O 1
ATOM 1234 N N . PHE A 1 160 ? 19.159 3.681 -19.700 1.00 91.44 160 PHE A N 1
ATOM 1235 C CA . PHE A 1 160 ? 18.559 2.598 -18.926 1.00 91.44 160 PHE A CA 1
ATOM 1236 C C . PHE A 1 160 ? 19.577 1.802 -18.099 1.00 91.44 160 PHE A C 1
ATOM 1238 O O . PHE A 1 160 ? 19.315 1.487 -16.940 1.00 91.44 160 PHE A O 1
ATOM 1245 N N . LEU A 1 161 ? 20.749 1.490 -18.665 1.00 88.94 161 LEU A N 1
ATOM 1246 C CA . LEU A 1 161 ? 21.757 0.649 -18.004 1.00 88.94 161 LEU A CA 1
ATOM 1247 C C . LEU A 1 161 ? 22.229 1.200 -16.638 1.00 88.94 161 LEU A C 1
ATOM 1249 O O . LEU A 1 161 ? 22.189 0.439 -15.670 1.00 88.94 161 LEU A O 1
ATOM 1253 N N . PRO A 1 162 ? 22.582 2.495 -16.487 1.00 90.62 162 PRO A N 1
ATOM 1254 C CA . PRO A 1 162 ? 22.955 3.053 -15.183 1.00 90.62 162 PRO A CA 1
ATOM 1255 C C . PRO A 1 162 ? 21.828 2.997 -14.141 1.00 90.62 162 PRO A C 1
ATOM 1257 O O . PRO A 1 162 ? 22.094 2.860 -12.943 1.00 90.62 162 PRO A O 1
ATOM 1260 N N . LEU A 1 163 ? 20.561 3.081 -14.576 1.00 89.25 163 LEU A N 1
ATOM 1261 C CA . LEU A 1 163 ? 19.418 2.922 -13.674 1.00 89.25 163 LEU A CA 1
ATOM 1262 C C . LEU A 1 163 ? 19.386 1.497 -13.119 1.00 89.25 163 LEU A C 1
ATOM 1264 O O . LEU A 1 163 ? 19.269 1.323 -11.910 1.00 89.25 163 LEU A O 1
ATOM 1268 N N . LEU A 1 164 ? 19.564 0.481 -13.969 1.00 86.06 164 LEU A N 1
ATOM 1269 C CA . LEU A 1 164 ? 19.608 -0.914 -13.524 1.00 86.06 164 LEU A CA 1
ATOM 1270 C C . LEU A 1 164 ? 20.732 -1.180 -12.523 1.00 86.06 164 LEU A C 1
ATOM 1272 O O . LEU A 1 164 ? 20.502 -1.840 -11.510 1.00 86.06 164 LEU A O 1
ATOM 1276 N N . GLU A 1 165 ? 21.936 -0.673 -12.793 1.00 86.06 165 GLU A N 1
ATOM 1277 C CA . GLU A 1 165 ? 23.086 -0.817 -11.893 1.00 86.06 165 GLU A CA 1
ATOM 1278 C C . GLU A 1 165 ? 22.782 -0.218 -10.516 1.00 86.06 165 GLU A C 1
ATOM 1280 O O . GLU A 1 165 ? 23.003 -0.863 -9.488 1.00 86.06 165 GLU A O 1
ATOM 1285 N N . THR A 1 166 ? 22.182 0.974 -10.503 1.00 89.06 166 THR A N 1
ATOM 1286 C CA . THR A 1 166 ? 21.759 1.656 -9.277 1.00 89.06 166 THR A CA 1
ATOM 1287 C C . THR A 1 166 ? 20.725 0.829 -8.511 1.00 89.06 166 THR A C 1
ATOM 1289 O O . THR A 1 166 ? 20.895 0.570 -7.322 1.00 89.06 166 THR A O 1
ATOM 1292 N N . LEU A 1 167 ? 19.670 0.357 -9.180 1.00 86.38 167 LEU A N 1
ATOM 1293 C CA . LEU A 1 167 ? 18.617 -0.449 -8.551 1.00 86.38 167 LEU A CA 1
ATOM 1294 C C . LEU A 1 167 ? 19.150 -1.766 -7.979 1.00 86.38 167 LEU A C 1
ATOM 1296 O O . LEU A 1 167 ? 18.762 -2.182 -6.887 1.00 86.38 167 LEU A O 1
ATOM 1300 N N . THR A 1 168 ? 20.094 -2.382 -8.686 1.00 84.38 168 THR A N 1
ATOM 1301 C CA . THR A 1 168 ? 20.755 -3.617 -8.256 1.00 84.38 168 THR A CA 1
ATOM 1302 C C . THR A 1 168 ? 21.594 -3.394 -7.002 1.00 84.38 168 THR A C 1
ATOM 1304 O O . THR A 1 168 ? 21.539 -4.210 -6.081 1.00 84.38 168 THR A O 1
ATOM 1307 N N . LEU A 1 169 ? 22.327 -2.275 -6.924 1.00 87.50 169 LEU A N 1
ATOM 1308 C CA . LEU A 1 169 ? 23.104 -1.898 -5.739 1.00 87.50 169 LEU A CA 1
ATOM 1309 C C . LEU A 1 169 ? 22.213 -1.779 -4.495 1.00 87.50 169 LEU A C 1
ATOM 1311 O O . LEU A 1 169 ? 22.586 -2.251 -3.420 1.00 87.50 169 LEU A O 1
ATOM 1315 N N . PHE A 1 170 ? 21.018 -1.208 -4.654 1.00 86.50 170 PHE A N 1
ATOM 1316 C CA . PHE A 1 170 ? 20.032 -1.076 -3.579 1.00 86.50 170 PHE A CA 1
ATOM 1317 C C . PHE A 1 170 ? 19.183 -2.334 -3.347 1.00 86.50 170 PHE A C 1
ATOM 1319 O O . PHE A 1 170 ? 18.369 -2.346 -2.427 1.00 86.50 170 PHE A O 1
ATOM 1326 N N . ARG A 1 171 ? 19.405 -3.412 -4.117 1.00 85.00 171 ARG A N 1
ATOM 1327 C CA . ARG A 1 171 ? 18.643 -4.675 -4.050 1.00 85.00 171 ARG A CA 1
ATOM 1328 C C . ARG A 1 171 ? 17.135 -4.474 -4.234 1.00 85.00 171 ARG A C 1
ATOM 1330 O O . ARG A 1 171 ? 16.332 -5.192 -3.643 1.00 85.00 171 ARG A O 1
ATOM 1337 N N . GLU A 1 172 ? 16.761 -3.499 -5.051 1.00 83.81 172 GLU A N 1
ATOM 1338 C CA . GLU A 1 172 ? 15.369 -3.213 -5.380 1.00 83.81 172 GLU A CA 1
ATOM 1339 C C . GLU A 1 172 ? 14.894 -4.098 -6.538 1.00 83.81 172 GLU A C 1
ATOM 1341 O O . GLU A 1 172 ? 15.649 -4.424 -7.458 1.00 83.81 172 GLU A O 1
ATOM 1346 N N . PHE A 1 173 ? 13.612 -4.463 -6.520 1.00 80.75 173 PHE A N 1
ATOM 1347 C CA . PHE A 1 173 ? 12.969 -5.047 -7.694 1.00 80.75 173 PHE A CA 1
ATOM 1348 C C . PHE A 1 173 ? 12.844 -3.993 -8.794 1.00 80.75 173 PHE A C 1
ATOM 1350 O O . PHE A 1 173 ? 12.461 -2.848 -8.541 1.00 80.75 173 PHE A O 1
ATOM 1357 N N . ILE A 1 174 ? 13.097 -4.404 -10.032 1.00 75.06 174 ILE A N 1
ATOM 1358 C CA . ILE A 1 174 ? 13.050 -3.534 -11.201 1.00 75.06 174 ILE A CA 1
ATOM 1359 C C . ILE A 1 174 ? 11.737 -3.795 -11.925 1.00 75.06 174 ILE A C 1
ATOM 1361 O O . ILE A 1 174 ? 11.526 -4.894 -12.441 1.00 75.06 174 ILE A O 1
ATOM 1365 N N . THR A 1 175 ? 10.863 -2.788 -11.975 1.00 81.00 175 THR A N 1
ATOM 1366 C CA . THR A 1 175 ? 9.673 -2.829 -12.832 1.00 81.00 175 THR A CA 1
ATOM 1367 C C . THR A 1 175 ? 9.931 -1.999 -14.081 1.00 81.00 175 THR A C 1
ATOM 1369 O O . THR A 1 175 ? 10.076 -0.782 -13.988 1.00 81.00 175 THR A O 1
ATOM 1372 N N . GLY A 1 176 ? 10.008 -2.649 -15.239 1.00 87.38 176 GLY A N 1
ATOM 1373 C CA . GLY A 1 176 ? 10.009 -1.990 -16.542 1.00 87.38 176 GLY A CA 1
ATOM 1374 C C . GLY A 1 176 ? 8.585 -1.906 -17.077 1.00 87.38 176 GLY A C 1
ATOM 1375 O O . GLY A 1 176 ? 7.820 -2.858 -16.939 1.00 87.38 176 GLY A O 1
ATOM 1376 N N . GLN A 1 177 ? 8.216 -0.779 -17.666 1.00 91.12 177 GLN A N 1
ATOM 1377 C CA . GLN A 1 177 ? 6.904 -0.582 -18.266 1.00 91.12 177 GLN A CA 1
ATOM 1378 C C . GLN A 1 177 ? 7.041 0.205 -19.568 1.00 91.12 177 GLN A C 1
ATOM 1380 O O . GLN A 1 177 ? 7.923 1.062 -19.683 1.00 91.12 177 GLN A O 1
ATOM 1385 N N . GLU A 1 178 ? 6.173 -0.077 -20.537 1.00 92.81 178 GLU A N 1
ATOM 1386 C CA . GLU A 1 178 ? 6.067 0.755 -21.735 1.00 92.81 178 GLU A CA 1
ATOM 1387 C C . GLU A 1 178 ? 5.766 2.218 -21.377 1.00 92.81 178 GLU A C 1
ATOM 1389 O O . GLU A 1 178 ? 5.088 2.528 -20.390 1.00 92.81 178 GLU A O 1
ATOM 1394 N N . PHE A 1 179 ? 6.289 3.140 -22.180 1.00 94.12 179 PHE A N 1
ATOM 1395 C CA . PHE A 1 179 ? 5.924 4.542 -22.067 1.00 94.12 179 PHE A CA 1
ATOM 1396 C C . PHE A 1 179 ? 4.647 4.816 -22.860 1.00 94.12 179 PHE A C 1
ATOM 1398 O O . PHE A 1 179 ? 4.631 4.732 -24.087 1.00 94.12 179 PHE A O 1
ATOM 1405 N N . VAL A 1 180 ? 3.590 5.212 -22.154 1.00 92.44 180 VAL A N 1
ATOM 1406 C CA . VAL A 1 180 ? 2.351 5.683 -22.775 1.00 92.44 180 VAL A CA 1
ATOM 1407 C C . VAL A 1 180 ? 2.459 7.189 -22.985 1.00 92.44 180 VAL A C 1
ATOM 1409 O O . VAL A 1 180 ? 2.471 7.956 -22.022 1.00 92.44 180 VAL A O 1
ATOM 1412 N N . ALA A 1 181 ? 2.555 7.614 -24.245 1.00 90.69 181 ALA A N 1
ATOM 1413 C CA . ALA A 1 181 ? 2.610 9.029 -24.589 1.00 90.69 181 ALA A CA 1
ATOM 1414 C C . ALA A 1 181 ? 1.288 9.730 -24.231 1.00 90.69 181 ALA A C 1
ATOM 1416 O O . ALA A 1 181 ? 0.211 9.301 -24.644 1.00 90.69 181 ALA A O 1
ATOM 1417 N N . SER A 1 182 ? 1.384 10.829 -23.486 1.00 87.62 182 SER A N 1
ATOM 1418 C CA . SER A 1 182 ? 0.272 11.730 -23.174 1.00 87.62 182 SER A CA 1
ATOM 1419 C C . SER A 1 182 ? 0.751 13.183 -23.194 1.00 87.62 182 SER A C 1
ATOM 1421 O O . SER A 1 182 ? 1.945 13.451 -23.351 1.00 87.62 182 SER A O 1
ATOM 1423 N N . GLU A 1 183 ? -0.154 14.139 -22.984 1.00 88.81 183 GLU A N 1
ATOM 1424 C CA . GLU A 1 183 ? 0.172 15.567 -22.832 1.00 88.81 183 GLU A CA 1
ATOM 1425 C C . GLU A 1 183 ? 0.794 15.890 -21.455 1.00 88.81 183 GLU A C 1
ATOM 1427 O O . GLU A 1 183 ? 0.556 16.950 -20.883 1.00 88.81 183 GLU A O 1
ATOM 1432 N N . ALA A 1 184 ? 1.569 14.953 -20.892 1.00 85.31 184 ALA A N 1
ATOM 1433 C CA . ALA A 1 184 ? 2.051 14.968 -19.509 1.00 85.31 184 ALA A CA 1
ATOM 1434 C C . ALA A 1 184 ? 0.920 15.084 -18.467 1.00 85.31 184 ALA A C 1
ATOM 1436 O O . ALA A 1 184 ? 1.103 15.633 -17.381 1.00 85.31 184 ALA A O 1
ATOM 1437 N N . THR A 1 185 ? -0.248 14.540 -18.802 1.00 90.88 185 THR A N 1
ATOM 1438 C CA . THR A 1 185 ? -1.442 14.499 -17.958 1.00 90.88 185 THR A CA 1
ATOM 1439 C C . THR A 1 185 ? -1.866 13.057 -17.695 1.00 90.88 185 THR A C 1
ATOM 1441 O O . THR A 1 185 ? -1.631 12.159 -18.513 1.00 90.88 185 THR A O 1
ATOM 1444 N N . ASP A 1 186 ? -2.485 12.839 -16.537 1.00 92.06 186 ASP A N 1
ATOM 1445 C CA . ASP A 1 186 ? -3.197 11.621 -16.168 1.00 92.06 186 ASP A CA 1
ATOM 1446 C C . ASP A 1 186 ? -4.600 11.964 -15.645 1.00 92.06 186 ASP A C 1
ATOM 1448 O O . ASP A 1 186 ? -4.880 13.093 -15.237 1.00 92.06 186 ASP A O 1
ATOM 1452 N N . TYR A 1 187 ? -5.499 10.981 -15.672 1.00 92.19 187 TYR A N 1
ATOM 1453 C CA . TYR A 1 187 ? -6.836 11.110 -15.101 1.00 92.19 187 TYR A CA 1
ATOM 1454 C C . TYR A 1 187 ? -6.886 10.415 -13.743 1.00 92.19 187 TYR A C 1
ATOM 1456 O O . TYR A 1 187 ? -6.501 9.252 -13.615 1.00 92.19 187 TYR A O 1
ATOM 1464 N N . ARG A 1 188 ? -7.413 11.117 -12.737 1.00 92.19 188 ARG A N 1
ATOM 1465 C CA . ARG A 1 188 ? -7.722 10.563 -11.417 1.00 92.19 188 ARG A CA 1
ATOM 1466 C C . ARG A 1 188 ? -9.230 10.607 -11.205 1.00 92.19 188 ARG A C 1
ATOM 1468 O O . ARG A 1 188 ? -9.799 11.696 -11.193 1.00 92.19 188 ARG A O 1
ATOM 1475 N N . VAL A 1 189 ? -9.832 9.427 -11.068 1.00 91.19 189 VAL A N 1
ATOM 1476 C CA . VAL A 1 189 ? -11.268 9.213 -10.819 1.00 91.19 189 VAL A CA 1
ATOM 1477 C C . VAL A 1 189 ? -11.481 8.835 -9.362 1.00 91.19 189 VAL A C 1
ATOM 1479 O O . VAL A 1 189 ? -10.613 8.107 -8.825 1.00 91.19 189 VAL A O 1
#

pLDDT: mean 90.84, std 5.68, range [73.75, 97.69]